Protein AF-A0A3A5S4M9-F1 (afdb_monomer_lite)

Foldseek 3Di:
DDPQPDFDFDFDDPDWDFDDDDPDPDDGDTDPPDRDRDGDPVPLDDDDQLVVLCVNVVHNPSVVSVVVVCVVPVPPDPDPPPPPPPPPDDQQWAPKDWAQDDDPQQLVQCVVLVFDSVLLRVQWTKIWTDGPNDIDIFIWGAAPPRKTFTDHPVDTDIGDDQAKHKAAAPDDGAQEEEEAQAVSVVRVLLSCLCVVCVPCSPPRNYIYIHQNHPVHVVVVVVVCVSHNYYHD

Structure (mmCIF, N/CA/C/O backbone):
data_AF-A0A3A5S4M9-F1
#
_entry.id   AF-A0A3A5S4M9-F1
#
loop_
_atom_site.group_PDB
_atom_site.id
_atom_site.type_symbol
_atom_site.label_atom_id
_atom_site.label_alt_id
_atom_site.label_comp_id
_atom_site.label_asym_id
_atom_site.label_entity_id
_atom_site.label_seq_id
_atom_site.pdbx_PDB_ins_code
_atom_site.Cartn_x
_atom_site.Cartn_y
_atom_site.Cartn_z
_atom_site.occupancy
_atom_site.B_iso_or_equiv
_atom_site.auth_seq_id
_atom_site.auth_comp_id
_atom_site.auth_asym_id
_atom_site.auth_atom_id
_atom_site.pdbx_PDB_model_num
ATOM 1 N N . MET A 1 1 ? -40.576 -29.567 -2.430 1.00 31.03 1 MET A N 1
ATOM 2 C CA . MET A 1 1 ? -39.238 -30.180 -2.577 1.00 31.03 1 MET A CA 1
ATOM 3 C C . MET A 1 1 ? -38.214 -29.057 -2.505 1.00 31.03 1 MET A C 1
ATOM 5 O O . MET A 1 1 ? -38.185 -28.228 -3.402 1.00 31.03 1 MET A O 1
ATOM 9 N N . LEU A 1 2 ? -37.481 -28.935 -1.395 1.00 34.09 2 LEU A N 1
ATOM 10 C CA . LEU A 1 2 ? -36.458 -27.897 -1.227 1.00 34.09 2 LEU A CA 1
ATOM 11 C C . LEU A 1 2 ? -35.188 -28.336 -1.965 1.00 34.09 2 LEU A C 1
ATOM 13 O O . LEU A 1 2 ? -34.555 -29.312 -1.564 1.00 34.09 2 LEU A O 1
ATOM 17 N N . ASN A 1 3 ? -34.830 -27.624 -3.036 1.00 33.81 3 ASN A N 1
ATOM 18 C CA . ASN A 1 3 ? -33.529 -27.759 -3.688 1.00 33.81 3 ASN A CA 1
ATOM 19 C C . ASN A 1 3 ? -32.443 -27.379 -2.676 1.00 33.81 3 ASN A C 1
ATOM 21 O O . ASN A 1 3 ? -32.209 -26.204 -2.399 1.00 33.81 3 ASN A O 1
ATOM 25 N N . LYS A 1 4 ? -31.806 -28.386 -2.079 1.00 37.00 4 LYS A N 1
ATOM 26 C CA . LYS A 1 4 ? -30.700 -28.207 -1.142 1.00 37.00 4 LYS A CA 1
ATOM 27 C C . LYS A 1 4 ? -29.492 -27.728 -1.949 1.00 37.00 4 LYS A C 1
ATOM 29 O O . LYS A 1 4 ? -28.831 -28.528 -2.604 1.00 37.00 4 LYS A O 1
ATOM 34 N N . VAL A 1 5 ? -29.241 -26.418 -1.951 1.00 45.88 5 VAL A N 1
ATOM 35 C CA . VAL A 1 5 ? -28.056 -25.830 -2.591 1.00 45.88 5 VAL A CA 1
ATOM 36 C C . VAL A 1 5 ? -26.821 -26.423 -1.915 1.00 45.88 5 VAL A C 1
ATOM 38 O O . VAL A 1 5 ? -26.575 -26.205 -0.728 1.00 45.88 5 VAL A O 1
ATOM 41 N N . MET A 1 6 ? -26.075 -27.239 -2.657 1.00 37.81 6 MET A N 1
ATOM 42 C CA . MET A 1 6 ? -24.888 -27.916 -2.152 1.00 37.81 6 MET A CA 1
ATOM 43 C C . MET A 1 6 ? -23.734 -26.908 -2.117 1.00 37.81 6 MET A C 1
ATOM 45 O O . MET A 1 6 ? -23.171 -26.549 -3.149 1.00 37.81 6 MET A O 1
ATOM 49 N N . LEU A 1 7 ? -23.423 -26.394 -0.926 1.00 40.03 7 LEU A N 1
ATOM 50 C CA . LEU A 1 7 ? -22.348 -25.422 -0.740 1.00 40.03 7 LEU A CA 1
ATOM 51 C C . LEU A 1 7 ? -20.987 -26.116 -0.824 1.00 40.03 7 LEU A C 1
ATOM 53 O O . LEU A 1 7 ? -20.715 -27.056 -0.079 1.00 40.03 7 LEU A O 1
ATOM 57 N N . SER A 1 8 ? -20.112 -25.614 -1.696 1.00 37.47 8 SER A N 1
ATOM 58 C CA . SER A 1 8 ? -18.699 -25.986 -1.688 1.00 37.47 8 SER A CA 1
ATOM 59 C C . SER A 1 8 ? -18.037 -25.372 -0.459 1.00 37.47 8 SER A C 1
ATOM 61 O O . SER A 1 8 ? -18.170 -24.179 -0.186 1.00 37.47 8 SER A O 1
ATOM 63 N N . THR A 1 9 ? -17.286 -26.175 0.280 1.00 35.78 9 THR A N 1
ATOM 64 C CA . THR A 1 9 ? -16.511 -25.718 1.431 1.00 35.78 9 THR A CA 1
ATOM 65 C C . THR A 1 9 ? -15.105 -25.338 0.986 1.00 35.78 9 THR A C 1
ATOM 67 O O . THR A 1 9 ? -14.416 -26.132 0.353 1.00 35.78 9 THR A O 1
ATOM 70 N N . GLU A 1 10 ? -14.657 -24.130 1.323 1.00 36.19 10 GLU A N 1
ATOM 71 C CA . GLU A 1 10 ? -13.280 -23.696 1.072 1.00 36.19 10 GLU A CA 1
ATOM 72 C C . GLU A 1 10 ? -12.522 -23.565 2.394 1.00 36.19 10 GLU A C 1
ATOM 74 O O . GLU A 1 10 ? -13.013 -23.013 3.387 1.00 36.19 10 GLU A O 1
ATOM 79 N N . SER A 1 11 ? -11.300 -24.094 2.426 1.00 31.64 11 SER A N 1
ATOM 80 C CA . SER A 1 11 ? -10.402 -23.963 3.569 1.00 31.64 11 SER A CA 1
ATOM 81 C C . SER A 1 11 ? -9.711 -22.604 3.525 1.00 31.64 11 SER A C 1
ATOM 83 O O . SER A 1 11 ? -8.771 -22.406 2.758 1.00 31.64 11 SER A O 1
ATOM 85 N N . ARG A 1 12 ? -10.145 -21.665 4.368 1.00 39.06 12 ARG A N 1
ATOM 86 C CA . ARG A 1 12 ? -9.429 -20.400 4.573 1.00 39.06 12 ARG A CA 1
ATOM 87 C C . ARG A 1 12 ? -8.485 -20.533 5.764 1.00 39.06 12 ARG A C 1
ATOM 89 O O . ARG A 1 12 ? -8.930 -20.743 6.891 1.00 39.06 12 ARG A O 1
ATOM 96 N N . MET A 1 13 ? -7.184 -20.389 5.522 1.00 29.95 13 MET A N 1
ATOM 97 C CA . MET A 1 13 ? -6.194 -20.187 6.581 1.00 29.95 13 MET A CA 1
ATOM 98 C C . MET A 1 13 ? -6.397 -18.777 7.149 1.00 29.95 13 MET A C 1
ATOM 100 O O . MET A 1 13 ? -5.944 -17.796 6.568 1.00 29.95 13 MET A O 1
ATOM 104 N N . ARG A 1 14 ? -7.106 -18.649 8.275 1.00 43.03 14 ARG A N 1
ATOM 105 C CA . ARG A 1 14 ? -6.916 -17.484 9.147 1.00 43.03 14 ARG A CA 1
ATOM 106 C C . ARG A 1 14 ? -5.781 -17.853 10.088 1.00 43.03 14 ARG A C 1
ATOM 108 O O . ARG A 1 14 ? -5.932 -18.790 10.865 1.00 43.03 14 ARG A O 1
ATOM 115 N N . GLY A 1 15 ? -4.647 -17.168 9.941 1.00 38.12 15 GLY A N 1
ATOM 116 C CA . GLY A 1 15 ? -3.502 -17.321 10.836 1.00 38.12 15 GLY A CA 1
ATOM 117 C C . GLY A 1 15 ? -3.905 -17.156 12.302 1.00 38.12 15 GLY A C 1
ATOM 118 O O . GLY A 1 15 ? -4.965 -16.601 12.603 1.00 38.12 15 GLY A O 1
ATOM 119 N N . ASP A 1 16 ? -3.065 -17.672 13.195 1.00 36.47 16 ASP A N 1
ATOM 120 C CA . ASP A 1 16 ? -3.319 -17.718 14.633 1.00 36.47 16 ASP A CA 1
ATOM 121 C C . ASP A 1 16 ? -3.839 -16.377 15.169 1.00 36.47 16 ASP A C 1
ATOM 123 O O . ASP A 1 16 ? -3.183 -15.336 15.084 1.00 36.47 16 ASP A O 1
ATOM 127 N N . MET A 1 17 ? -5.051 -16.400 15.725 1.00 35.94 17 MET A N 1
ATOM 128 C CA . MET A 1 17 ? -5.670 -15.224 16.324 1.00 35.94 17 MET A CA 1
ATOM 129 C C . MET A 1 17 ? -5.113 -15.048 17.737 1.00 35.94 17 MET A C 1
ATOM 131 O O . MET A 1 17 ? -5.588 -15.669 18.686 1.00 35.94 17 MET A O 1
ATOM 135 N N . GLN A 1 18 ? -4.092 -14.205 17.882 1.00 42.97 18 GLN A N 1
ATOM 136 C CA . GLN A 1 18 ? -3.594 -13.792 19.193 1.00 42.97 18 GLN A CA 1
ATOM 137 C C . GLN A 1 18 ? -4.488 -12.677 19.743 1.00 42.97 18 GLN A C 1
ATOM 139 O O . GLN A 1 18 ? -4.441 -11.540 19.278 1.00 42.97 18 GLN A O 1
ATOM 144 N N . VAL A 1 19 ? -5.306 -12.990 20.748 1.00 40.81 19 VAL A N 1
ATOM 145 C CA . VAL A 1 19 ? -6.093 -11.983 21.473 1.00 40.81 19 VAL A CA 1
ATOM 146 C C . VAL A 1 19 ? -5.306 -11.562 22.713 1.00 40.81 19 VAL A C 1
ATOM 148 O O . VAL A 1 19 ? -5.074 -12.372 23.611 1.00 40.81 19 VAL A O 1
ATOM 151 N N . ARG A 1 20 ? -4.867 -10.298 22.764 1.00 37.84 20 ARG A N 1
ATOM 152 C CA . ARG A 1 20 ? -4.212 -9.703 23.940 1.00 37.84 20 ARG A CA 1
ATOM 153 C C . ARG A 1 20 ? -5.245 -8.965 24.788 1.00 37.84 20 ARG A C 1
ATOM 155 O O . ARG A 1 20 ? -5.760 -7.935 24.367 1.00 37.84 20 ARG A O 1
ATOM 162 N N . PHE A 1 21 ? -5.489 -9.444 26.005 1.00 35.31 21 PHE A N 1
ATOM 163 C CA . PHE A 1 21 ? -6.189 -8.673 27.031 1.00 35.31 21 PHE A CA 1
ATOM 164 C C . PHE A 1 21 ? -5.157 -7.951 27.912 1.00 35.31 21 PHE A C 1
ATOM 166 O O . PHE A 1 21 ? -4.344 -8.587 28.575 1.00 35.31 21 PHE A O 1
ATOM 173 N N . GLY A 1 22 ? -5.178 -6.616 27.923 1.00 44.72 22 GLY A N 1
ATOM 174 C CA . GLY A 1 22 ? -4.672 -5.837 29.062 1.00 44.72 22 GLY A CA 1
ATOM 175 C C . GLY A 1 22 ? -3.155 -5.740 29.289 1.00 44.72 22 GLY A C 1
ATOM 176 O O . GLY A 1 22 ? -2.740 -5.649 30.439 1.00 44.72 22 GLY A O 1
ATOM 177 N N . GLY A 1 23 ? -2.320 -5.707 28.245 1.00 42.31 23 GLY A N 1
ATOM 178 C CA . GLY A 1 23 ? -0.987 -5.073 28.318 1.00 42.31 23 GLY A CA 1
ATOM 179 C C . GLY A 1 23 ? 0.044 -5.628 29.320 1.00 42.31 23 GLY A C 1
ATOM 180 O O . GLY A 1 23 ? 1.038 -4.954 29.569 1.00 42.31 23 GLY A O 1
ATOM 181 N N . ARG A 1 24 ? -0.130 -6.834 29.880 1.00 36.44 24 ARG A N 1
ATOM 182 C CA . ARG A 1 24 ? 0.904 -7.516 30.687 1.00 36.44 24 ARG A CA 1
ATOM 183 C C . ARG A 1 24 ? 1.446 -8.735 29.944 1.00 36.44 24 ARG A C 1
ATOM 185 O O . ARG A 1 24 ? 0.680 -9.555 29.447 1.00 36.44 24 ARG A O 1
ATOM 192 N N . TYR A 1 25 ? 2.771 -8.864 29.911 1.00 40.84 25 TYR A N 1
ATOM 193 C CA . TYR A 1 25 ? 3.558 -9.800 29.089 1.00 40.84 25 TYR A CA 1
ATOM 194 C C . TYR A 1 25 ? 3.374 -11.311 29.380 1.00 40.84 25 TYR A C 1
ATOM 196 O O . TYR A 1 25 ? 4.115 -12.126 28.845 1.00 40.84 25 TYR A O 1
ATOM 204 N N . GLY A 1 26 ? 2.410 -11.717 30.214 1.00 39.34 26 GLY A N 1
ATOM 205 C CA . GLY A 1 26 ? 2.408 -13.056 30.816 1.00 39.34 26 GLY A CA 1
ATOM 206 C C . GLY A 1 26 ? 1.453 -14.107 30.244 1.00 39.34 26 GLY A C 1
ATOM 207 O O . GLY A 1 26 ? 1.625 -15.276 30.574 1.00 39.34 26 GLY A O 1
ATOM 208 N N . LYS A 1 27 ? 0.424 -13.764 29.451 1.00 35.53 27 LYS A N 1
ATOM 209 C CA . LYS A 1 27 ? -0.577 -14.760 29.001 1.00 35.53 27 LYS A CA 1
ATOM 210 C C . LYS A 1 27 ? -1.111 -14.468 27.596 1.00 35.53 27 LYS A C 1
ATOM 212 O O . LYS A 1 27 ? -2.140 -13.820 27.433 1.00 35.53 27 LYS A O 1
ATOM 217 N N . THR A 1 28 ? -0.426 -14.977 26.574 1.00 38.09 28 THR A N 1
ATOM 218 C CA . THR A 1 28 ? -0.980 -15.058 25.213 1.00 38.09 28 THR A CA 1
ATOM 219 C C . THR A 1 28 ? -1.818 -16.328 25.128 1.00 38.09 28 THR A C 1
ATOM 221 O O . THR A 1 28 ? -1.280 -17.431 25.194 1.00 38.09 28 THR A O 1
ATOM 224 N N . TYR A 1 29 ? -3.141 -16.198 25.023 1.00 36.06 29 TYR A N 1
ATOM 225 C CA . TYR A 1 29 ? -4.007 -17.351 24.791 1.00 36.06 29 TYR A CA 1
ATOM 226 C C . TYR A 1 29 ? -3.896 -17.757 23.317 1.00 36.06 29 TYR A C 1
ATOM 228 O O . TYR A 1 29 ? -4.392 -17.060 22.433 1.00 36.06 29 TYR A O 1
ATOM 236 N N . CYS A 1 30 ? -3.204 -18.865 23.050 1.00 38.88 30 CYS A N 1
ATOM 237 C CA . CYS A 1 30 ? -3.092 -19.439 21.715 1.00 38.88 30 CYS A CA 1
ATOM 238 C C . CYS A 1 30 ? -4.230 -20.450 21.512 1.00 38.88 30 CYS A C 1
ATOM 240 O O . CYS A 1 30 ? -4.167 -21.585 21.986 1.00 38.88 30 CYS A O 1
ATOM 242 N N . ARG A 1 31 ? -5.304 -20.045 20.826 1.00 37.56 31 ARG A N 1
ATOM 243 C CA . ARG A 1 31 ? -6.247 -21.005 20.236 1.00 37.56 31 ARG A CA 1
ATOM 244 C C . ARG A 1 31 ? -5.692 -21.399 18.878 1.00 37.56 31 ARG A C 1
ATOM 246 O O . ARG A 1 31 ? -5.670 -20.561 17.983 1.00 37.56 31 ARG A O 1
ATOM 253 N N . LYS A 1 32 ? -5.335 -22.677 18.699 1.00 34.78 32 LYS A N 1
ATOM 254 C CA . LYS A 1 32 ? -5.236 -23.266 17.356 1.00 34.78 32 LYS A CA 1
ATOM 255 C C . LYS A 1 32 ? -6.565 -22.993 16.655 1.00 34.78 32 LYS A C 1
ATOM 257 O O . LYS A 1 32 ? -7.597 -23.540 17.055 1.00 34.78 32 LYS A O 1
ATOM 262 N N . ALA A 1 33 ? -6.558 -22.117 15.655 1.00 40.59 33 ALA A N 1
ATOM 263 C CA . ALA A 1 33 ? -7.700 -21.950 14.779 1.00 40.59 33 ALA A CA 1
ATOM 264 C C . ALA A 1 33 ? -7.838 -23.259 13.997 1.00 40.59 33 ALA A C 1
ATOM 266 O O . ALA A 1 33 ? -7.121 -23.511 13.032 1.00 40.59 33 ALA A O 1
ATOM 267 N N . VAL A 1 34 ? -8.710 -24.150 14.473 1.00 37.78 34 VAL A N 1
ATOM 268 C CA . VAL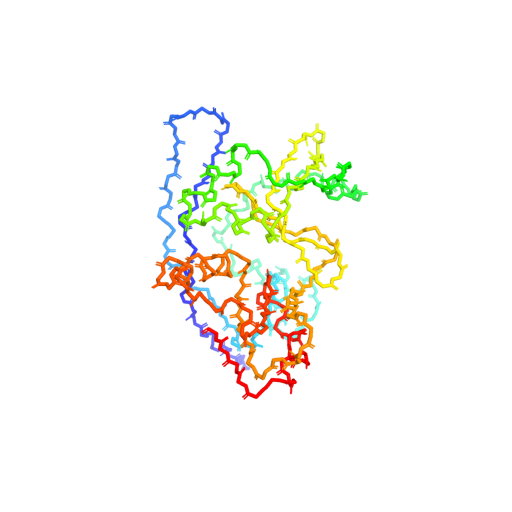 A 1 34 ? -9.093 -25.349 13.724 1.00 37.78 34 VAL A CA 1
ATOM 269 C C . VAL A 1 34 ? -9.543 -24.874 12.347 1.00 37.78 34 VAL A C 1
ATOM 271 O O . VAL A 1 34 ? -10.351 -23.945 12.275 1.00 37.78 34 VAL A O 1
ATOM 274 N N . ARG A 1 35 ? -9.008 -25.480 11.275 1.00 37.44 35 ARG A N 1
ATOM 275 C CA . ARG A 1 35 ? -9.436 -25.230 9.892 1.00 37.44 35 ARG A CA 1
ATOM 276 C C . ARG A 1 35 ? -10.956 -25.373 9.827 1.00 37.44 35 ARG A C 1
ATOM 278 O O . ARG A 1 35 ? -11.474 -26.479 9.723 1.00 37.44 35 ARG A O 1
ATOM 285 N N . ARG A 1 36 ? -11.679 -24.258 9.921 1.00 38.56 36 ARG A N 1
ATOM 286 C CA . ARG A 1 36 ? -13.116 -24.229 9.678 1.00 38.56 36 ARG A CA 1
ATOM 287 C C . ARG A 1 36 ? -13.281 -23.977 8.197 1.00 38.56 36 ARG A C 1
ATOM 289 O O . ARG A 1 36 ? -13.015 -22.884 7.706 1.00 38.56 36 ARG A O 1
ATOM 296 N N . SER A 1 37 ? -13.659 -25.030 7.494 1.00 36.47 37 SER A N 1
ATOM 297 C CA . SER A 1 37 ? -14.155 -24.942 6.136 1.00 36.47 37 SER A CA 1
ATOM 298 C C . SER A 1 37 ? -15.389 -24.039 6.153 1.00 36.47 37 SER A C 1
ATOM 300 O O . SER A 1 37 ? -16.387 -24.372 6.796 1.00 36.47 37 SER A O 1
ATOM 302 N N . VAL A 1 38 ? -15.297 -22.869 5.525 1.00 46.38 38 VAL A N 1
ATOM 303 C CA . VAL A 1 38 ? -16.417 -21.924 5.474 1.00 46.38 38 VAL A CA 1
ATOM 304 C C . VAL A 1 38 ? -17.164 -22.192 4.168 1.00 46.38 38 VAL A C 1
ATOM 306 O O . VAL A 1 38 ? -16.509 -22.285 3.126 1.00 46.38 38 VAL A O 1
ATOM 309 N N . PRO A 1 39 ? -18.496 -22.353 4.192 1.00 44.84 39 PRO A N 1
ATOM 310 C CA . PRO A 1 39 ? -19.275 -22.476 2.968 1.00 44.84 39 PRO A CA 1
ATOM 311 C C . PRO A 1 39 ? -19.063 -21.232 2.098 1.00 44.84 39 PRO A C 1
ATOM 313 O O . PRO A 1 39 ? -19.226 -20.110 2.585 1.00 44.84 39 PRO A O 1
ATOM 316 N N . SER A 1 40 ? -18.676 -21.412 0.835 1.00 50.62 40 SER A N 1
ATOM 317 C CA . SER A 1 40 ? -18.590 -20.322 -0.135 1.00 50.62 40 SER A CA 1
ATOM 318 C C . SER A 1 40 ? -19.520 -20.604 -1.309 1.00 50.62 40 SER A C 1
ATOM 320 O O . SER A 1 40 ? -19.630 -21.723 -1.808 1.00 50.62 40 SER A O 1
ATOM 322 N N . LEU A 1 41 ? -20.224 -19.565 -1.754 1.00 56.78 41 LEU A N 1
ATOM 323 C CA . LEU A 1 41 ? -21.142 -19.654 -2.888 1.00 56.78 41 LEU A CA 1
ATOM 324 C C . LEU A 1 41 ? -20.407 -19.684 -4.243 1.00 56.78 41 LEU A C 1
ATOM 326 O O . LEU A 1 41 ? -21.062 -19.704 -5.276 1.00 56.78 41 LEU A O 1
ATOM 330 N N . ARG A 1 42 ? -19.061 -19.629 -4.265 1.00 53.12 42 ARG A N 1
ATOM 331 C CA . ARG A 1 42 ? -18.190 -19.476 -5.459 1.00 53.12 42 ARG A CA 1
ATOM 332 C C . ARG A 1 42 ? -18.549 -18.331 -6.428 1.00 53.12 42 ARG A C 1
ATOM 334 O O . ARG A 1 42 ? -17.866 -18.136 -7.421 1.00 53.12 42 ARG A O 1
ATOM 341 N N . LEU A 1 43 ? -19.548 -17.512 -6.103 1.00 60.19 43 LEU A N 1
ATOM 342 C CA . LEU A 1 43 ? -20.048 -16.387 -6.900 1.00 60.19 43 LEU A CA 1
ATOM 343 C C . LEU A 1 43 ? -19.130 -15.151 -6.903 1.00 60.19 43 LEU A C 1
ATOM 345 O O . LEU A 1 43 ? -19.492 -14.131 -7.479 1.00 60.19 43 LEU A O 1
ATOM 349 N N . GLY A 1 44 ? -17.990 -15.186 -6.204 1.00 54.66 44 GLY A N 1
ATOM 350 C CA . GLY A 1 44 ? -17.087 -14.032 -6.076 1.00 54.66 44 GLY A CA 1
ATOM 351 C C . GLY A 1 44 ? -17.673 -12.835 -5.311 1.00 54.66 44 GLY A C 1
ATOM 352 O O . GLY A 1 44 ? -17.007 -11.813 -5.169 1.00 54.66 44 GLY A O 1
ATOM 353 N N . LYS A 1 45 ? -18.900 -12.948 -4.785 1.00 57.66 45 LYS A N 1
ATOM 354 C CA . LYS A 1 45 ? -19.559 -11.907 -3.990 1.00 57.66 45 LYS A CA 1
ATOM 355 C C . LYS A 1 45 ? -19.072 -11.959 -2.540 1.00 57.66 45 LYS A C 1
ATOM 357 O O . LYS A 1 45 ? -19.171 -12.992 -1.877 1.00 57.66 45 LY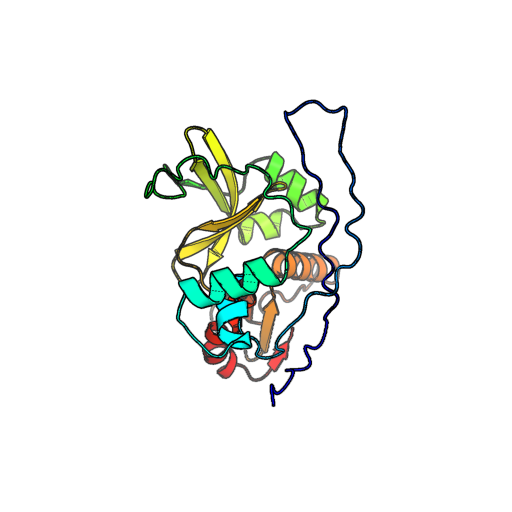S A O 1
ATOM 362 N N . GLY A 1 46 ? -18.509 -10.849 -2.067 1.00 56.47 46 GLY A N 1
ATOM 363 C CA . GLY A 1 46 ? -18.199 -10.633 -0.653 1.00 56.47 46 GLY A CA 1
ATOM 364 C C . GLY A 1 46 ? -19.429 -10.149 0.111 1.00 56.47 46 GLY A C 1
ATOM 365 O O . GLY A 1 46 ? -20.360 -9.634 -0.499 1.00 56.47 46 GLY A O 1
ATOM 366 N N . GLY A 1 47 ? -19.427 -10.317 1.433 1.00 67.06 47 GLY A N 1
ATOM 367 C CA . GLY A 1 47 ? -20.510 -9.821 2.271 1.00 67.06 47 GLY A CA 1
ATOM 368 C C . GLY A 1 47 ? -20.494 -10.338 3.708 1.00 67.06 47 GLY A C 1
ATOM 369 O O . GLY A 1 47 ? -19.696 -11.212 4.063 1.00 67.06 47 GLY A O 1
ATOM 370 N N . GLY A 1 48 ? -21.360 -9.770 4.543 1.00 76.31 48 GLY A N 1
ATOM 371 C CA . GLY A 1 48 ? -21.617 -10.218 5.912 1.00 76.31 48 GLY A CA 1
ATOM 372 C C . GLY A 1 48 ? -22.496 -11.474 5.979 1.00 76.31 48 GLY A C 1
ATOM 373 O O . GLY A 1 48 ? -22.943 -12.012 4.969 1.00 76.31 48 GLY A O 1
ATOM 374 N N . ILE A 1 49 ? -22.783 -11.946 7.197 1.00 81.19 49 ILE A N 1
ATOM 375 C CA . ILE A 1 49 ? -23.626 -13.139 7.411 1.00 81.19 49 ILE A CA 1
ATOM 376 C C . ILE A 1 49 ? -25.058 -12.959 6.880 1.00 81.19 49 ILE A C 1
ATOM 378 O O . ILE A 1 49 ? -25.651 -13.916 6.390 1.00 81.19 49 ILE A O 1
ATOM 382 N N . ILE A 1 50 ? -25.587 -11.730 6.924 1.00 86.38 50 ILE A N 1
ATOM 383 C CA . ILE A 1 50 ? -26.924 -11.405 6.407 1.00 86.38 50 ILE A CA 1
ATOM 384 C C . ILE A 1 50 ? -26.945 -11.517 4.883 1.00 86.38 50 ILE A C 1
ATOM 386 O O . ILE A 1 50 ? -27.834 -12.157 4.339 1.00 86.38 50 ILE A O 1
ATOM 390 N N . GLU A 1 51 ? -25.943 -10.968 4.192 1.00 82.06 51 GLU A N 1
ATOM 391 C CA . GLU A 1 51 ? -25.842 -11.084 2.732 1.00 82.06 51 GLU A CA 1
ATOM 392 C C . GLU A 1 51 ? -25.664 -12.542 2.304 1.00 82.06 51 GLU A C 1
ATOM 394 O O . GLU A 1 51 ? -26.280 -12.969 1.331 1.00 82.06 51 GLU A O 1
ATOM 399 N N . LEU A 1 52 ? -24.888 -13.340 3.046 1.00 83.81 52 LEU A N 1
ATOM 400 C CA . LEU A 1 52 ? -24.800 -14.780 2.795 1.00 83.81 52 LEU A CA 1
ATOM 401 C C . LEU A 1 52 ? -26.173 -15.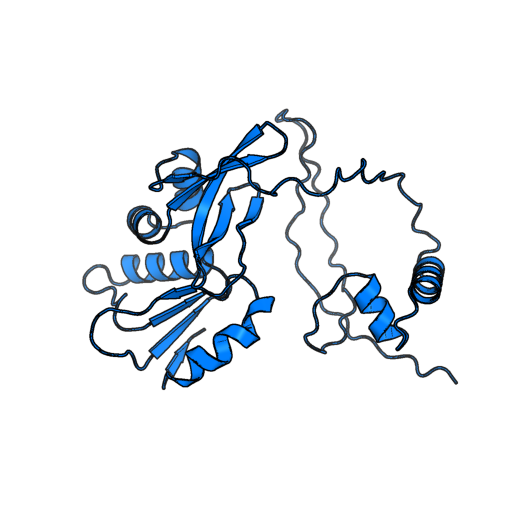458 2.925 1.00 83.81 52 LEU A C 1
ATOM 403 O O . LEU A 1 52 ? -26.556 -16.221 2.040 1.00 83.81 52 LEU A O 1
ATOM 407 N N . ALA A 1 53 ? -26.917 -15.172 3.997 1.00 87.31 53 ALA A N 1
ATOM 408 C CA . ALA A 1 53 ? -28.258 -15.716 4.193 1.00 87.31 53 ALA A CA 1
ATOM 409 C C . ALA A 1 53 ? -29.214 -15.272 3.077 1.00 87.31 53 ALA A C 1
ATOM 411 O O . ALA A 1 53 ? -29.935 -16.106 2.538 1.00 87.31 53 ALA A O 1
ATOM 412 N N . ALA A 1 54 ? -29.165 -14.003 2.671 1.00 88.31 54 ALA A N 1
ATOM 413 C CA . ALA A 1 54 ? -29.989 -13.475 1.588 1.00 88.31 54 ALA A CA 1
ATOM 414 C C . ALA A 1 54 ? -29.789 -14.256 0.283 1.00 88.31 54 ALA A C 1
ATOM 416 O O . ALA A 1 54 ? -30.753 -14.649 -0.370 1.00 88.31 54 ALA A O 1
ATOM 417 N N . HIS A 1 55 ? -28.535 -14.578 -0.054 1.00 85.94 55 HIS A N 1
ATOM 418 C CA . HIS A 1 55 ? -28.223 -15.387 -1.233 1.00 85.94 55 HIS A CA 1
ATOM 419 C C . HIS A 1 55 ? -28.658 -16.851 -1.086 1.00 85.94 55 HIS A C 1
ATOM 421 O O . HIS A 1 55 ? -29.116 -17.446 -2.057 1.00 85.94 55 HIS A O 1
ATOM 427 N N . LEU A 1 56 ? -28.515 -17.444 0.103 1.00 86.25 56 LEU A N 1
ATOM 428 C CA . LEU A 1 56 ? -28.906 -18.837 0.350 1.00 86.25 56 LEU A CA 1
ATOM 429 C C . LEU A 1 56 ? -30.419 -19.043 0.308 1.00 86.25 56 LEU A C 1
ATOM 431 O O . LEU A 1 56 ? -30.885 -20.070 -0.181 1.00 86.25 56 LEU A O 1
ATOM 435 N N . TYR A 1 57 ? -31.169 -18.073 0.823 1.00 88.94 57 TYR A N 1
ATOM 436 C CA . TYR A 1 57 ? -32.624 -18.126 0.905 1.00 88.94 57 TYR A CA 1
ATOM 437 C C . TYR A 1 57 ? -33.325 -17.373 -0.230 1.00 88.94 57 TYR A C 1
ATOM 439 O O . TYR A 1 57 ? -34.553 -17.343 -0.248 1.00 88.94 57 TYR A O 1
ATOM 447 N N . ALA A 1 58 ? -32.561 -16.795 -1.165 1.00 90.06 58 ALA A N 1
ATOM 448 C CA . ALA A 1 58 ? -33.051 -16.017 -2.303 1.00 90.06 58 ALA A CA 1
ATOM 449 C C . ALA A 1 58 ? -34.099 -14.961 -1.896 1.00 90.06 58 ALA A C 1
ATOM 451 O O . ALA A 1 58 ? -35.172 -14.864 -2.490 1.00 90.06 58 ALA A O 1
ATOM 452 N N . THR A 1 59 ? -33.809 -14.207 -0.834 1.00 90.12 59 THR A N 1
ATOM 453 C CA . THR A 1 59 ? -34.715 -13.190 -0.289 1.00 90.12 59 THR A CA 1
ATOM 454 C C . THR A 1 59 ? -33.956 -12.105 0.459 1.00 90.12 59 THR A C 1
ATOM 456 O O . THR A 1 59 ? -32.938 -12.370 1.093 1.00 90.12 59 THR A O 1
ATOM 459 N N . ASP A 1 60 ? -34.512 -10.900 0.444 1.00 90.69 60 ASP A N 1
ATOM 460 C CA . ASP A 1 60 ? -33.930 -9.712 1.070 1.00 90.69 60 ASP A CA 1
ATOM 461 C C . ASP A 1 60 ? -34.632 -9.394 2.406 1.00 90.69 60 ASP A C 1
ATOM 463 O O . ASP A 1 60 ? -34.310 -8.421 3.090 1.00 90.69 60 ASP A O 1
ATOM 467 N N . HIS A 1 61 ? -35.626 -10.207 2.790 1.00 93.69 61 HIS A N 1
ATOM 468 C CA . HIS A 1 61 ? -36.465 -9.979 3.960 1.00 93.69 61 HIS A CA 1
ATOM 469 C C . HIS A 1 61 ? -35.708 -10.294 5.259 1.00 93.69 61 HIS A C 1
ATOM 471 O O . HIS A 1 61 ? -35.721 -11.419 5.764 1.00 93.69 61 HIS A O 1
ATOM 477 N N . VAL A 1 62 ? -35.055 -9.275 5.820 1.00 90.50 62 VAL A N 1
ATOM 478 C CA . VAL A 1 62 ? -34.154 -9.389 6.981 1.00 90.50 62 VAL A CA 1
ATOM 479 C C . VAL A 1 62 ? -34.743 -10.177 8.161 1.00 90.50 62 VAL A C 1
ATOM 481 O O . VAL A 1 62 ? -34.042 -11.065 8.644 1.00 90.50 62 VAL A O 1
ATOM 484 N N . PRO A 1 63 ? -35.994 -9.957 8.622 1.00 92.69 63 PRO A N 1
ATOM 485 C CA . PRO A 1 63 ? -36.540 -10.730 9.743 1.00 92.69 63 PRO A CA 1
ATOM 486 C C . PRO A 1 63 ? -36.558 -12.241 9.484 1.00 92.69 63 PRO A C 1
ATOM 488 O O . PRO A 1 63 ? -36.170 -13.024 10.346 1.00 92.69 63 PRO A O 1
ATOM 491 N N . TYR A 1 64 ? -36.922 -12.640 8.263 1.00 89.81 64 TYR A N 1
ATOM 492 C CA . TYR A 1 64 ? -36.943 -14.045 7.856 1.00 89.81 64 TYR A CA 1
ATOM 493 C C . TYR A 1 64 ? -35.526 -14.629 7.795 1.00 89.81 64 TYR A C 1
ATOM 495 O O . TYR A 1 64 ? -35.279 -15.744 8.247 1.00 89.81 64 TYR A O 1
ATOM 503 N N . LEU A 1 65 ? -34.560 -13.860 7.286 1.00 91.19 65 LEU A N 1
ATOM 504 C CA . LEU A 1 65 ? -33.158 -14.279 7.261 1.00 91.19 65 LEU A CA 1
ATOM 505 C C . LEU A 1 65 ? -32.590 -14.480 8.670 1.00 91.19 65 LEU A C 1
ATOM 507 O O . LEU A 1 65 ? -31.860 -15.442 8.899 1.00 91.19 65 LEU A O 1
ATOM 511 N N . LEU A 1 66 ? -32.923 -13.596 9.612 1.00 88.44 66 LEU A N 1
ATOM 512 C CA . LEU A 1 66 ? -32.481 -13.702 11.004 1.00 88.44 66 LEU A CA 1
ATOM 513 C C . LEU A 1 66 ? -33.060 -14.941 11.693 1.00 88.44 66 LEU A C 1
ATOM 515 O O . LEU A 1 66 ? -32.321 -15.640 12.384 1.00 88.44 66 LEU A O 1
ATOM 519 N N . GLU A 1 67 ? -34.336 -15.247 11.458 1.00 88.25 67 GLU A N 1
ATOM 520 C CA . GLU A 1 67 ? -34.982 -16.466 11.954 1.00 88.25 67 GLU A CA 1
ATOM 521 C C . GLU A 1 67 ? -34.271 -17.717 11.427 1.00 88.25 67 GLU A C 1
ATOM 523 O O . GLU A 1 67 ? -33.844 -18.577 12.199 1.00 88.25 67 GLU A O 1
ATOM 528 N N . ARG A 1 68 ? -34.012 -17.764 10.118 1.00 87.69 68 ARG A N 1
ATOM 529 C CA . ARG A 1 68 ? -33.274 -18.862 9.488 1.00 87.69 68 ARG A CA 1
ATOM 530 C C . ARG A 1 68 ? -31.844 -19.018 9.998 1.00 87.69 68 ARG A C 1
ATOM 532 O O . ARG A 1 68 ? -31.348 -20.139 10.088 1.00 87.69 68 ARG A O 1
ATOM 539 N N . ILE A 1 69 ? -31.155 -17.923 10.316 1.00 85.44 69 ILE A N 1
ATOM 540 C CA . ILE A 1 69 ? -29.823 -17.978 10.936 1.00 85.44 69 ILE A CA 1
ATOM 541 C C . ILE A 1 69 ? -29.932 -18.558 12.352 1.00 85.44 69 ILE A C 1
ATOM 543 O O . ILE A 1 69 ? -29.149 -19.441 12.706 1.00 85.44 69 ILE A O 1
ATOM 547 N N . ALA A 1 70 ? -30.908 -18.102 13.142 1.00 84.00 70 ALA A N 1
ATOM 548 C CA . ALA A 1 70 ? -31.128 -18.571 14.506 1.00 84.00 70 ALA A CA 1
ATOM 549 C C . ALA A 1 70 ? -31.411 -20.084 14.549 1.00 84.00 70 ALA A C 1
ATOM 551 O O . ALA A 1 70 ? -30.742 -20.803 15.295 1.00 84.00 70 ALA A O 1
ATOM 552 N N . GLU A 1 71 ? -32.294 -20.587 13.679 1.00 84.62 71 GLU A N 1
ATOM 553 C CA . GLU A 1 71 ? -32.618 -22.019 13.540 1.00 84.62 71 GLU A CA 1
ATOM 554 C C . GLU A 1 71 ? -31.381 -22.900 13.294 1.00 84.62 71 GLU A C 1
ATOM 556 O O . GLU A 1 71 ? -31.304 -24.024 13.787 1.00 84.62 71 GLU A O 1
ATOM 561 N N . GLN A 1 72 ? -30.395 -22.399 12.545 1.00 79.12 72 GLN A N 1
ATOM 562 C CA . GLN A 1 72 ? -29.168 -23.131 12.204 1.00 79.12 72 GLN A CA 1
ATOM 563 C C . GLN A 1 72 ? -28.051 -22.968 13.252 1.00 79.12 72 GLN A C 1
ATOM 565 O O . GLN A 1 72 ? -26.944 -23.478 13.067 1.00 79.12 72 GLN A O 1
ATOM 570 N N . THR A 1 73 ? -28.318 -22.279 14.368 1.00 73.31 73 THR A N 1
ATOM 571 C CA . THR A 1 73 ? -27.349 -22.030 15.450 1.00 73.31 73 THR A CA 1
ATOM 572 C C . THR A 1 73 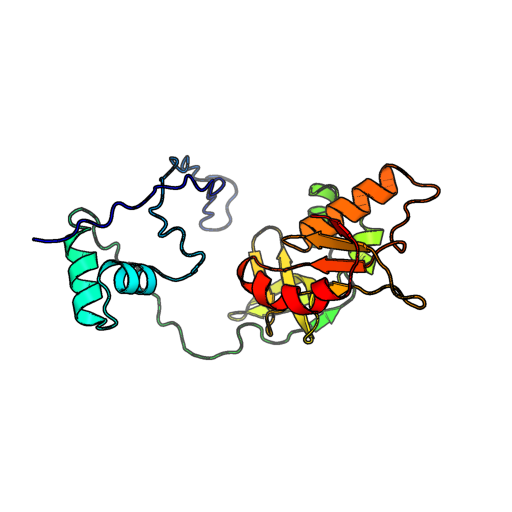? -27.818 -22.485 16.847 1.00 73.31 73 THR A C 1
ATOM 574 O O . THR A 1 73 ? -27.534 -21.806 17.833 1.00 73.31 73 THR A O 1
ATOM 577 N N . PRO A 1 74 ? -28.447 -23.670 17.005 1.00 64.94 74 PRO A N 1
ATOM 578 C CA . PRO A 1 74 ? -29.101 -24.075 18.258 1.00 64.94 74 PRO A CA 1
ATOM 579 C C . PRO A 1 74 ? -28.148 -24.255 19.456 1.00 64.94 74 PRO A C 1
ATOM 581 O O . PRO A 1 74 ? -28.586 -24.247 20.602 1.00 64.94 74 PRO A O 1
ATOM 584 N N . HIS A 1 75 ? -26.842 -24.406 19.214 1.00 65.50 75 HIS A N 1
ATOM 585 C CA . HIS A 1 75 ? -25.812 -24.549 20.257 1.00 65.50 75 HIS A CA 1
ATOM 586 C C . HIS A 1 75 ? -24.893 -23.327 20.378 1.00 65.50 75 HIS A C 1
ATOM 588 O O . HIS A 1 75 ? -23.892 -23.360 21.098 1.00 65.50 75 HIS A O 1
ATOM 594 N N . VAL A 1 76 ? -25.192 -22.246 19.655 1.00 62.16 76 VAL A N 1
ATOM 595 C CA . VAL A 1 76 ? -24.489 -20.978 19.828 1.00 62.16 76 VAL A CA 1
ATOM 596 C C . VAL A 1 76 ? -25.176 -20.258 20.974 1.00 62.16 76 VAL A C 1
ATOM 598 O O . VAL A 1 76 ? -26.175 -19.573 20.787 1.00 62.16 76 VAL A O 1
ATOM 601 N N . HIS A 1 77 ? -24.650 -20.428 22.186 1.00 56.81 77 HIS A N 1
ATOM 602 C CA . HIS A 1 77 ? -25.075 -19.581 23.291 1.00 56.81 77 HIS A CA 1
ATOM 603 C C . HIS A 1 77 ? -24.805 -18.123 22.906 1.00 56.81 77 HIS A C 1
ATOM 605 O O . HIS A 1 77 ? -23.664 -17.818 22.530 1.00 56.81 77 HIS A O 1
ATOM 611 N N . PRO A 1 78 ? -25.807 -17.226 22.976 1.00 53.75 78 PRO A N 1
ATOM 612 C CA . PRO A 1 78 ? -25.557 -15.808 22.828 1.00 53.75 78 PRO A CA 1
ATOM 613 C C . PRO A 1 78 ? -24.591 -15.426 23.943 1.00 53.75 78 PRO A C 1
ATOM 615 O O . PRO A 1 78 ? -24.941 -15.354 25.118 1.00 53.75 78 PRO A O 1
ATOM 618 N N . VAL A 1 79 ? -23.326 -15.237 23.583 1.00 48.16 79 VAL A N 1
ATOM 619 C CA . VAL A 1 79 ? -22.416 -14.508 24.450 1.00 48.16 79 VAL A CA 1
ATOM 620 C C . VAL A 1 79 ? -23.054 -13.130 24.551 1.00 48.16 79 VAL A C 1
ATOM 622 O O . VAL A 1 79 ? -23.349 -12.552 23.503 1.00 48.16 79 VAL A O 1
ATOM 625 N N . SER A 1 80 ? -23.314 -12.625 25.762 1.00 45.44 80 SER A N 1
ATOM 626 C CA . SER A 1 80 ? -23.674 -11.217 25.970 1.00 45.44 80 SER A CA 1
ATOM 627 C C . SER A 1 80 ? -22.507 -10.358 25.501 1.00 45.44 80 SER A C 1
ATOM 629 O O . SER A 1 80 ? -21.667 -9.904 26.272 1.00 45.44 80 SER A O 1
ATOM 631 N N . PHE A 1 81 ? -22.411 -10.208 24.191 1.00 46.62 81 PHE A N 1
ATOM 632 C CA . PHE A 1 81 ? -21.548 -9.287 23.513 1.00 46.62 81 PHE A CA 1
ATOM 633 C C . PHE A 1 81 ? -22.434 -8.092 23.237 1.00 46.62 81 PHE A C 1
ATOM 635 O O . PHE A 1 81 ? -23.066 -7.971 22.189 1.00 46.62 81 PHE A O 1
ATOM 642 N N . SER A 1 82 ? -22.535 -7.225 24.236 1.00 41.22 82 SER A N 1
ATOM 643 C CA . SER A 1 82 ? -22.999 -5.879 23.979 1.00 41.22 82 SER A CA 1
ATOM 644 C C . SER A 1 82 ? -22.004 -5.289 22.990 1.00 41.22 82 SER A C 1
ATOM 646 O O . SER A 1 82 ? -20.840 -5.067 23.333 1.00 41.22 82 SER A O 1
ATOM 648 N N . PHE A 1 83 ? -22.444 -5.017 21.763 1.00 44.28 83 PHE A N 1
ATOM 649 C CA . PHE A 1 83 ? -21.869 -3.889 21.053 1.00 44.28 83 PHE A CA 1
ATOM 650 C C . PHE A 1 83 ? -22.146 -2.711 21.981 1.00 44.28 83 PHE A C 1
ATOM 652 O O . PHE A 1 83 ? -23.281 -2.243 22.063 1.00 44.28 83 PHE A O 1
ATOM 659 N N . GLY A 1 84 ? -21.155 -2.321 22.796 1.00 44.56 84 GLY A N 1
ATOM 660 C CA . GLY A 1 84 ? -21.229 -1.049 23.502 1.00 44.56 84 GLY A CA 1
ATOM 661 C C . GLY A 1 84 ? -21.676 -0.041 22.460 1.00 44.56 84 GLY A C 1
ATOM 662 O O . GLY A 1 84 ? -21.129 -0.107 21.355 1.00 44.56 84 GLY A O 1
ATOM 663 N N . LYS A 1 85 ? -22.738 0.729 22.765 1.00 41.34 85 LYS A N 1
ATOM 664 C CA . LYS A 1 85 ? -23.350 1.710 21.856 1.00 41.34 85 LYS A CA 1
ATOM 665 C C . LYS A 1 85 ? -22.261 2.208 20.920 1.00 41.34 85 LYS A C 1
ATOM 667 O O . LYS A 1 85 ? -21.312 2.840 21.382 1.00 41.34 85 LYS A O 1
ATOM 672 N N . GLN A 1 86 ? -22.321 1.813 19.648 1.00 50.62 86 GLN A N 1
ATOM 673 C CA . GLN A 1 86 ? -21.479 2.471 18.670 1.00 50.62 86 GLN A CA 1
ATOM 674 C C . GLN A 1 86 ? -22.057 3.870 18.609 1.00 50.62 86 GLN A C 1
ATOM 676 O O . GLN A 1 86 ? -23.070 4.081 17.947 1.00 50.62 86 GLN A O 1
ATOM 681 N N . ASP A 1 87 ? -21.484 4.776 19.403 1.00 44.19 87 ASP A N 1
ATOM 682 C CA . ASP A 1 87 ? -21.748 6.194 19.280 1.00 44.19 87 ASP A CA 1
ATOM 683 C C . ASP A 1 87 ? -21.475 6.520 17.822 1.00 44.19 87 ASP A C 1
ATOM 685 O O . ASP A 1 87 ? -20.364 6.399 17.296 1.00 44.19 87 ASP A O 1
ATOM 689 N N . SER A 1 88 ? -22.564 6.751 17.119 1.00 46.94 88 SER A N 1
ATOM 690 C CA . SER A 1 88 ? -22.559 6.848 15.687 1.00 46.94 88 SER A CA 1
ATOM 691 C C . SER A 1 88 ? -21.923 8.182 15.282 1.00 46.94 88 SER A C 1
ATOM 693 O O . SER A 1 88 ? -22.289 9.226 15.817 1.00 46.94 88 SER A O 1
ATOM 695 N N . PHE A 1 89 ? -21.025 8.116 14.292 1.00 43.97 89 PHE A N 1
ATOM 696 C CA . PHE A 1 89 ? -20.592 9.204 13.398 1.00 43.97 89 PHE A CA 1
ATOM 697 C C . PHE A 1 89 ? -19.618 10.278 13.920 1.00 43.97 89 PHE A C 1
ATOM 699 O O . PHE A 1 89 ? -19.734 11.450 13.572 1.00 43.97 89 PHE A O 1
ATOM 706 N N . GLY A 1 90 ? -18.563 9.883 14.634 1.00 46.28 90 GLY A N 1
ATOM 707 C CA . GLY A 1 90 ? -17.295 10.625 14.550 1.00 46.28 90 GLY A CA 1
ATOM 708 C C . GLY A 1 90 ? -16.495 10.186 13.311 1.00 46.28 90 GLY A C 1
ATOM 709 O O . GLY A 1 90 ? -16.578 9.008 12.949 1.00 46.28 90 GLY A O 1
ATOM 710 N N . PRO A 1 91 ? -15.704 11.055 12.647 1.00 54.09 91 PRO A N 1
ATOM 711 C CA . PRO A 1 91 ? -14.754 10.584 11.642 1.00 54.09 91 PRO A CA 1
ATOM 712 C C . PRO A 1 91 ? -13.851 9.520 12.280 1.00 54.09 91 PRO A C 1
ATOM 714 O O . PRO A 1 91 ? -13.320 9.723 13.373 1.00 54.09 91 PRO A O 1
ATOM 717 N N . SER A 1 92 ? -13.704 8.369 11.614 1.00 63.94 92 SER A N 1
ATOM 718 C CA . SER A 1 92 ? -12.939 7.221 12.129 1.00 63.94 92 SER A CA 1
ATOM 719 C C . SER A 1 92 ? -11.485 7.580 12.449 1.00 63.94 92 SER A C 1
ATOM 721 O O . SER A 1 92 ? -10.872 6.957 13.315 1.00 63.94 92 SER A O 1
ATOM 723 N N . PHE A 1 93 ? -10.972 8.624 11.800 1.00 72.00 93 PHE A N 1
ATOM 724 C CA . PHE A 1 93 ? -9.673 9.230 12.030 1.00 72.00 93 PHE A CA 1
ATOM 725 C C . PHE A 1 93 ? -9.867 10.730 12.296 1.00 72.00 93 PHE A C 1
ATOM 727 O O . PHE A 1 93 ? -10.290 11.471 11.413 1.00 72.00 93 PHE A O 1
ATOM 734 N N . GLN A 1 94 ? -9.570 11.185 13.512 1.00 77.94 94 GLN A N 1
ATOM 735 C CA . GLN A 1 94 ? -9.527 12.606 13.873 1.00 77.94 94 GLN A CA 1
ATOM 736 C C . GLN A 1 94 ? -8.083 13.105 13.809 1.00 77.94 94 GLN A C 1
ATOM 738 O O . GLN A 1 94 ? -7.168 12.331 14.074 1.00 77.94 94 GLN A O 1
ATOM 743 N N . GLN A 1 95 ? -7.866 14.390 13.507 1.00 83.31 95 GLN A N 1
ATOM 744 C CA . GLN A 1 95 ? -6.521 14.997 13.485 1.00 83.31 95 GLN A CA 1
ATOM 745 C C . GLN A 1 95 ? -5.517 14.184 12.646 1.00 83.31 95 GLN A C 1
ATOM 747 O O . GLN A 1 95 ? -4.423 13.866 13.112 1.00 83.31 95 GLN A O 1
ATOM 752 N N . LEU A 1 96 ? -5.929 13.783 11.439 1.00 91.50 96 LEU A N 1
ATOM 753 C CA . LEU A 1 96 ? -5.067 13.041 10.530 1.00 91.50 96 LEU A CA 1
ATOM 754 C C . LEU A 1 96 ? -3.949 13.951 10.011 1.00 91.50 96 LEU A C 1
ATOM 756 O O . LEU A 1 96 ? -4.213 14.978 9.393 1.00 91.50 96 LEU A O 1
ATOM 760 N N . GLU A 1 97 ? -2.713 13.525 10.219 1.00 95.25 97 GLU A N 1
ATOM 761 C CA . GLU A 1 97 ? -1.506 14.153 9.701 1.00 95.25 97 GLU A CA 1
ATOM 762 C C . GLU A 1 97 ? -0.721 13.103 8.910 1.00 95.25 97 GLU A C 1
ATOM 764 O O . GLU A 1 97 ? -0.463 12.006 9.413 1.00 95.25 97 GLU A O 1
ATOM 769 N N . ILE A 1 98 ? -0.358 13.427 7.669 1.00 97.06 98 ILE A N 1
ATOM 770 C CA . ILE A 1 98 ? 0.513 12.591 6.841 1.00 97.06 98 ILE A CA 1
ATOM 771 C C . ILE A 1 98 ? 1.901 13.219 6.858 1.00 97.06 98 ILE A C 1
ATOM 773 O O . ILE A 1 98 ? 2.082 14.344 6.396 1.00 97.06 98 ILE A O 1
ATOM 777 N N . VAL A 1 99 ? 2.872 12.495 7.403 1.00 97.75 99 VAL A N 1
ATOM 778 C CA . VAL A 1 99 ? 4.258 12.954 7.549 1.00 97.75 99 VAL A CA 1
ATOM 779 C C . VAL A 1 99 ? 5.228 11.953 6.923 1.00 97.75 99 VAL A C 1
ATOM 781 O O . VAL A 1 99 ? 4.863 10.792 6.721 1.00 97.75 99 VAL A O 1
ATOM 784 N N . PRO A 1 100 ? 6.482 12.345 6.641 1.00 98.31 100 PRO A N 1
ATOM 785 C CA . PRO A 1 100 ? 7.495 11.402 6.189 1.00 98.31 100 PRO A CA 1
ATOM 786 C C . PRO A 1 100 ? 7.672 10.233 7.165 1.00 98.31 100 PRO A C 1
ATOM 788 O O . PRO A 1 100 ? 7.711 10.418 8.389 1.00 98.31 100 PRO A O 1
ATOM 791 N N . LEU A 1 101 ? 7.813 9.025 6.614 1.00 98.19 101 LEU A N 1
ATOM 792 C CA . LEU A 1 101 ? 7.980 7.802 7.392 1.00 98.19 101 LEU A CA 1
ATOM 793 C C . LEU A 1 101 ? 9.269 7.861 8.227 1.00 98.19 101 LEU A C 1
ATOM 795 O O . LEU A 1 101 ? 10.382 7.750 7.706 1.00 98.19 101 LEU A O 1
ATOM 799 N N . SER A 1 102 ? 9.112 8.036 9.540 1.00 96.56 102 SER A N 1
ATOM 800 C CA . SER A 1 102 ? 10.231 8.316 10.449 1.00 96.56 102 SER A CA 1
ATOM 801 C C . SER A 1 102 ? 10.137 7.603 11.797 1.00 96.56 102 SER A C 1
ATOM 803 O O . SER A 1 102 ? 11.163 7.437 12.456 1.00 96.56 102 SER A O 1
ATOM 805 N N . SER A 1 103 ? 8.955 7.127 12.205 1.00 96.75 103 SER A N 1
ATOM 806 C CA . SER A 1 103 ? 8.769 6.423 13.474 1.00 96.75 103 SER A CA 1
ATOM 807 C C . SER A 1 103 ? 9.662 5.178 13.580 1.00 96.75 103 SER A C 1
ATOM 809 O O . SER A 1 103 ? 9.502 4.239 12.788 1.00 96.75 103 SER A O 1
ATOM 811 N N . PRO A 1 104 ? 10.541 5.090 14.601 1.00 97.25 104 PRO A N 1
ATOM 812 C CA . PRO A 1 104 ? 11.407 3.929 14.806 1.00 97.25 104 PRO A CA 1
ATOM 813 C C . PRO A 1 104 ? 10.634 2.613 14.935 1.00 97.25 104 PRO A C 1
ATOM 815 O O . PRO A 1 104 ? 11.096 1.573 14.475 1.00 97.25 104 PRO A O 1
ATOM 818 N N . ALA A 1 105 ? 9.427 2.651 15.510 1.00 96.12 105 ALA A N 1
ATOM 819 C CA . ALA A 1 105 ? 8.586 1.467 15.659 1.00 96.12 105 ALA A CA 1
ATOM 820 C C . ALA A 1 105 ? 8.041 0.959 14.312 1.00 96.12 105 ALA A C 1
ATOM 822 O O . ALA A 1 105 ? 7.964 -0.252 14.102 1.00 96.12 105 ALA A O 1
ATOM 823 N N . LEU A 1 106 ? 7.687 1.860 13.386 1.00 97.69 106 LEU A N 1
ATOM 824 C CA . LEU A 1 106 ? 7.249 1.474 12.040 1.00 97.69 106 LEU A CA 1
ATOM 825 C C . LEU A 1 106 ? 8.423 0.991 11.185 1.00 97.69 106 LEU A C 1
ATOM 827 O O . LEU A 1 106 ? 8.285 0.002 10.468 1.00 97.69 106 LEU A O 1
ATOM 831 N N . LEU A 1 107 ? 9.580 1.646 11.299 1.00 98.12 107 LEU A N 1
ATOM 832 C CA . LEU A 1 107 ? 10.799 1.236 10.602 1.00 98.12 107 LEU A CA 1
ATOM 833 C C . LEU A 1 107 ? 11.273 -0.142 11.080 1.00 98.12 107 LEU A C 1
ATOM 835 O O . LEU A 1 107 ? 11.524 -1.016 10.258 1.00 98.12 107 LEU A O 1
ATOM 839 N N . SER A 1 108 ? 11.298 -0.381 12.393 1.00 97.88 108 S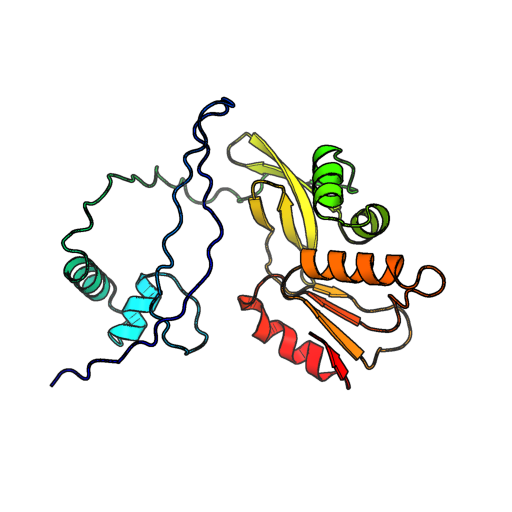ER A N 1
ATOM 840 C CA . SER A 1 108 ? 11.620 -1.697 12.959 1.00 97.88 108 SER A CA 1
ATOM 841 C C . SER A 1 108 ? 10.620 -2.768 12.515 1.00 97.88 108 SER A C 1
ATOM 843 O O . SER A 1 108 ? 11.015 -3.885 12.182 1.00 97.88 108 SER A O 1
ATOM 845 N N . TYR A 1 109 ? 9.331 -2.425 12.433 1.00 97.81 109 TYR A N 1
ATOM 846 C CA . TYR A 1 109 ? 8.318 -3.330 11.899 1.00 97.81 109 TYR A CA 1
ATOM 847 C C . TYR A 1 109 ? 8.582 -3.709 10.435 1.00 97.81 109 TYR A C 1
ATOM 849 O O . TYR A 1 109 ? 8.537 -4.890 10.102 1.00 97.81 109 TYR A O 1
ATOM 857 N N . LEU A 1 110 ? 8.875 -2.735 9.569 1.00 98.06 110 LEU A N 1
ATOM 858 C CA . LEU A 1 110 ? 9.193 -2.970 8.156 1.00 98.06 110 LEU A CA 1
ATOM 859 C C . LEU A 1 110 ? 10.470 -3.794 7.988 1.00 98.06 110 LEU A C 1
ATOM 861 O O . LEU A 1 110 ? 10.477 -4.763 7.231 1.00 98.06 110 LEU A O 1
ATOM 865 N N . GLN A 1 111 ? 11.510 -3.476 8.757 1.00 97.56 111 GLN A N 1
ATOM 866 C CA . GLN A 1 111 ? 12.758 -4.233 8.763 1.00 97.56 111 GLN A CA 1
ATOM 867 C C . GLN A 1 111 ? 12.534 -5.685 9.203 1.00 97.56 111 GLN A C 1
ATOM 869 O O . GLN A 1 111 ? 13.006 -6.610 8.550 1.00 97.56 111 GLN A O 1
ATOM 874 N N . GLY A 1 112 ? 11.732 -5.912 10.249 1.00 97.56 112 GLY A N 1
ATOM 875 C CA . GLY A 1 112 ? 11.334 -7.255 10.682 1.00 97.56 112 GLY A CA 1
ATOM 876 C C . GLY A 1 112 ? 10.479 -8.016 9.660 1.00 97.56 112 GLY A C 1
ATOM 877 O O . GLY A 1 112 ? 10.315 -9.229 9.772 1.00 97.56 112 GLY A O 1
ATOM 878 N N . ARG A 1 113 ? 9.933 -7.322 8.653 1.00 96.94 113 ARG A N 1
ATOM 879 C CA . ARG A 1 113 ? 9.235 -7.906 7.498 1.00 96.94 113 ARG A CA 1
ATOM 880 C C . ARG A 1 113 ? 10.144 -8.073 6.276 1.00 96.94 113 ARG A C 1
ATOM 882 O O . ARG A 1 113 ? 9.632 -8.456 5.230 1.00 96.94 113 ARG A O 1
ATOM 889 N N . GLY A 1 114 ? 11.446 -7.811 6.410 1.00 97.19 114 GLY A N 1
ATOM 890 C CA . GLY A 1 114 ? 12.415 -7.905 5.320 1.00 97.19 114 GLY A CA 1
ATOM 891 C C . GLY A 1 114 ? 12.198 -6.851 4.237 1.00 97.19 114 GLY A C 1
ATOM 892 O O . GLY A 1 114 ? 12.443 -7.131 3.074 1.00 97.19 114 GLY A O 1
ATOM 893 N N . ILE A 1 115 ? 11.666 -5.677 4.592 1.00 98.19 115 ILE A N 1
ATOM 894 C CA . ILE A 1 115 ? 11.456 -4.577 3.646 1.00 98.19 115 ILE A CA 1
ATOM 895 C C . ILE A 1 115 ? 12.633 -3.608 3.720 1.00 98.19 115 ILE A C 1
ATOM 897 O O . ILE A 1 115 ? 12.995 -3.147 4.807 1.00 98.19 115 ILE A O 1
ATOM 901 N N . ASN A 1 116 ? 13.184 -3.244 2.562 1.00 97.25 116 ASN A N 1
ATOM 902 C CA . ASN A 1 116 ? 14.204 -2.208 2.464 1.00 97.25 116 ASN A CA 1
ATOM 903 C C . ASN A 1 116 ? 13.634 -0.852 2.924 1.00 97.25 116 ASN A C 1
ATOM 905 O O . ASN A 1 116 ? 12.604 -0.383 2.433 1.00 97.25 116 ASN A O 1
ATOM 909 N N . LEU A 1 117 ? 14.310 -0.211 3.881 1.00 97.69 117 LEU A N 1
ATOM 910 C CA . LEU A 1 117 ? 13.808 1.009 4.517 1.00 97.69 117 LEU A CA 1
ATOM 911 C C . LEU A 1 117 ? 13.854 2.239 3.603 1.00 97.69 117 LEU A C 1
ATOM 913 O O . LEU A 1 117 ? 13.035 3.138 3.778 1.00 97.69 117 LEU A O 1
ATOM 917 N N . GLU A 1 118 ? 14.782 2.297 2.651 1.00 96.44 118 GLU A N 1
ATOM 918 C CA . GLU A 1 118 ? 14.863 3.394 1.681 1.00 96.44 118 GLU A CA 1
ATOM 919 C C . GLU A 1 118 ? 13.694 3.319 0.702 1.00 96.44 118 GLU A C 1
ATOM 921 O O . GLU A 1 118 ? 12.989 4.310 0.508 1.00 96.44 118 GLU A O 1
ATOM 926 N N . LEU A 1 119 ? 13.413 2.118 0.183 1.00 96.50 119 LEU A N 1
ATOM 927 C CA . LEU A 1 119 ? 12.225 1.847 -0.624 1.00 96.50 119 LEU A CA 1
ATOM 928 C C . LEU A 1 119 ? 10.949 2.181 0.152 1.00 96.50 119 LEU A C 1
ATOM 930 O O . LEU A 1 119 ? 10.109 2.929 -0.335 1.00 96.50 119 LEU A O 1
ATOM 934 N N . ALA A 1 120 ? 10.818 1.714 1.394 1.00 97.75 120 ALA A N 1
ATOM 935 C CA . ALA A 1 120 ? 9.633 2.012 2.191 1.00 97.75 120 ALA A CA 1
ATOM 936 C C . ALA A 1 120 ? 9.434 3.517 2.433 1.00 97.75 120 ALA A C 1
ATOM 938 O O . ALA A 1 120 ? 8.305 3.991 2.366 1.00 97.75 120 ALA A O 1
ATOM 939 N N . LYS A 1 121 ? 10.504 4.281 2.690 1.00 98.25 121 LYS A N 1
ATOM 940 C CA . LYS A 1 121 ? 10.428 5.743 2.865 1.00 98.25 121 LYS A CA 1
ATOM 941 C C . LYS A 1 121 ? 10.083 6.487 1.576 1.00 98.25 121 LYS A C 1
ATOM 943 O O . LYS A 1 121 ? 9.499 7.562 1.653 1.00 98.25 121 LYS A O 1
ATOM 948 N N . ARG A 1 122 ? 10.456 5.938 0.418 1.00 96.38 122 ARG A N 1
ATOM 949 C CA . ARG A 1 122 ? 10.104 6.491 -0.894 1.00 96.38 122 ARG A CA 1
ATOM 950 C C . ARG A 1 122 ? 8.635 6.246 -1.234 1.00 96.38 122 ARG A C 1
ATOM 952 O O . ARG A 1 122 ? 7.967 7.144 -1.728 1.00 96.38 122 ARG A O 1
ATOM 959 N N . GLU A 1 123 ? 8.146 5.038 -0.971 1.00 97.31 123 GLU A N 1
ATOM 960 C CA . GLU A 1 123 ? 6.808 4.599 -1.388 1.00 97.31 123 GLU A CA 1
ATOM 961 C C . GLU A 1 123 ? 5.711 4.914 -0.356 1.00 97.31 123 GLU A C 1
ATOM 963 O O . GLU A 1 123 ? 4.531 4.975 -0.700 1.00 97.31 123 GLU A O 1
ATOM 968 N N . CYS A 1 124 ? 6.064 5.061 0.925 1.00 98.25 124 CYS A N 1
ATOM 969 C CA . CYS A 1 124 ? 5.109 5.214 2.022 1.00 98.25 124 CYS A CA 1
ATOM 970 C C . CYS A 1 124 ? 5.370 6.463 2.865 1.00 98.25 124 CYS A C 1
ATOM 972 O O . CYS A 1 124 ? 6.485 6.959 3.001 1.00 98.25 124 CYS A O 1
ATOM 974 N N . SER A 1 125 ? 4.309 6.914 3.524 1.00 98.31 125 SER A N 1
ATOM 975 C CA . SER A 1 125 ? 4.331 7.941 4.563 1.00 98.31 125 SER A CA 1
ATOM 976 C C . SER A 1 125 ? 3.943 7.343 5.918 1.00 98.31 125 SER A C 1
ATOM 978 O O . SER A 1 125 ? 3.649 6.153 6.046 1.00 98.31 125 SER A O 1
ATOM 980 N N . GLU A 1 126 ? 3.935 8.166 6.954 1.00 98.06 126 GLU A N 1
ATOM 981 C CA . GLU A 1 126 ? 3.385 7.849 8.265 1.00 98.06 126 GLU A CA 1
ATOM 982 C C . GLU A 1 126 ? 2.101 8.653 8.471 1.00 98.06 126 GLU A C 1
ATOM 984 O O . GLU A 1 126 ? 2.114 9.881 8.446 1.00 98.06 126 GLU A O 1
ATOM 989 N N . ALA A 1 127 ? 0.986 7.958 8.683 1.00 96.19 127 ALA A N 1
ATOM 990 C CA . ALA A 1 127 ? -0.253 8.577 9.130 1.00 96.19 127 ALA A CA 1
ATOM 991 C C . ALA A 1 127 ? -0.257 8.635 10.654 1.00 96.19 127 ALA A C 1
ATOM 993 O O . ALA A 1 127 ? -0.155 7.596 11.308 1.00 96.19 127 ALA A O 1
ATOM 994 N N . ARG A 1 128 ? -0.436 9.828 11.215 1.00 94.94 128 ARG A N 1
ATOM 995 C CA . ARG A 1 128 ? -0.690 10.068 12.639 1.00 94.94 128 ARG A CA 1
ATOM 996 C C . ARG A 1 128 ? -2.133 10.505 12.800 1.00 94.94 128 ARG A C 1
ATOM 998 O O . ARG A 1 128 ? -2.591 11.373 12.070 1.00 94.94 128 ARG A O 1
ATOM 1005 N N . TYR A 1 129 ? -2.860 9.894 13.722 1.00 89.88 129 TYR A N 1
ATOM 1006 C CA . TYR A 1 129 ? -4.284 10.167 13.891 1.00 89.88 129 TYR A CA 1
ATOM 1007 C C . TYR A 1 129 ? -4.742 9.913 15.320 1.00 89.88 129 TYR A C 1
ATOM 1009 O O . TYR A 1 129 ? -4.127 9.157 16.069 1.00 89.88 129 TYR A O 1
ATOM 1017 N N . THR A 1 130 ? -5.865 10.510 15.683 1.00 85.62 130 THR A N 1
ATOM 1018 C CA . THR A 1 130 ? -6.566 10.282 16.939 1.00 85.62 130 THR A CA 1
ATOM 1019 C C . THR A 1 130 ? -7.798 9.418 16.680 1.00 85.62 130 THR A C 1
ATOM 1021 O O . THR A 1 130 ? -8.575 9.669 15.760 1.00 85.62 130 THR A O 1
ATOM 1024 N N . HIS A 1 131 ? -7.983 8.382 17.492 1.00 81.12 131 HIS A N 1
ATOM 1025 C CA . HIS A 1 131 ? -9.173 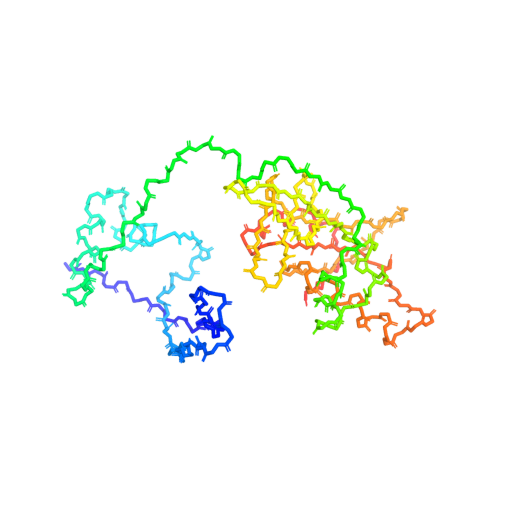7.537 17.489 1.00 81.12 131 HIS A CA 1
ATOM 1026 C C . HIS A 1 131 ? -9.591 7.276 18.939 1.00 81.12 131 HIS A C 1
ATOM 1028 O O . HIS A 1 131 ? -8.763 6.892 19.763 1.00 81.12 131 HIS A O 1
ATOM 1034 N N . ASN A 1 132 ? -10.856 7.522 19.285 1.00 82.94 132 ASN A N 1
ATOM 1035 C CA . ASN A 1 132 ? -11.374 7.391 20.657 1.00 82.94 132 ASN A CA 1
ATOM 1036 C C . ASN A 1 132 ? -10.489 8.089 21.715 1.00 82.94 132 ASN A C 1
ATOM 1038 O O . ASN A 1 132 ? -10.143 7.502 22.742 1.00 82.94 132 ASN A O 1
ATOM 1042 N N . GLY A 1 133 ? -10.050 9.320 21.423 1.00 81.56 133 GLY A N 1
ATOM 1043 C CA . GLY A 1 133 ? -9.207 10.126 22.317 1.00 81.56 133 GLY A CA 1
ATOM 1044 C C . GLY A 1 133 ? -7.756 9.651 22.468 1.00 81.56 133 GLY A C 1
ATOM 1045 O O . GLY A 1 133 ? -6.999 10.240 23.235 1.00 81.56 133 GLY A O 1
ATOM 1046 N N . LYS A 1 134 ? -7.334 8.603 21.749 1.00 84.75 134 LYS A N 1
ATOM 1047 C CA . LYS A 1 134 ? -5.959 8.085 21.770 1.00 84.75 134 LYS A CA 1
ATOM 1048 C C . LYS A 1 134 ? -5.255 8.378 20.456 1.00 84.75 134 LYS A C 1
ATOM 1050 O O . LYS A 1 134 ? -5.851 8.233 19.393 1.00 84.75 134 LYS A O 1
ATOM 1055 N N . ARG A 1 135 ? -3.977 8.756 20.534 1.00 89.25 135 ARG A N 1
ATOM 1056 C CA . ARG A 1 135 ? -3.128 8.969 19.357 1.00 89.25 135 ARG A CA 1
ATOM 1057 C C . ARG A 1 135 ? -2.548 7.644 18.872 1.00 89.25 135 ARG A C 1
ATOM 1059 O O . ARG A 1 135 ? -2.075 6.832 19.666 1.00 89.25 135 ARG A O 1
ATOM 1066 N N . TYR A 1 136 ? -2.554 7.467 17.564 1.00 91.75 136 TYR A N 1
ATOM 1067 C CA . TYR A 1 136 ? -2.052 6.311 16.845 1.00 91.75 136 TYR A CA 1
ATOM 1068 C C . TYR A 1 136 ? -1.181 6.769 15.684 1.00 91.75 136 TYR A C 1
ATOM 1070 O O . TYR A 1 136 ? -1.272 7.907 15.220 1.00 91.75 136 TYR A O 1
ATOM 1078 N N . PHE A 1 137 ? -0.353 5.849 15.206 1.00 94.81 137 PHE A N 1
ATOM 1079 C CA . PHE A 1 137 ? 0.411 6.028 13.988 1.00 94.81 137 PHE A CA 1
ATOM 1080 C C . PHE A 1 137 ? 0.504 4.708 13.217 1.00 94.81 137 PHE A C 1
ATOM 1082 O O . PHE A 1 137 ? 0.457 3.612 13.795 1.00 94.81 137 PHE A O 1
ATOM 1089 N N . ALA A 1 138 ? 0.593 4.812 11.898 1.00 96.62 138 ALA A N 1
ATOM 1090 C CA . ALA A 1 138 ? 0.677 3.680 10.990 1.00 96.62 138 ALA A CA 1
ATOM 1091 C C . ALA A 1 138 ? 1.442 4.065 9.722 1.00 96.62 138 ALA A C 1
ATOM 1093 O O . ALA A 1 138 ? 1.495 5.234 9.349 1.00 96.62 138 ALA A O 1
ATOM 1094 N N . ILE A 1 139 ? 2.003 3.065 9.048 1.00 98.44 139 ILE A N 1
ATOM 1095 C CA . ILE A 1 139 ? 2.478 3.212 7.671 1.00 98.44 139 ILE A CA 1
ATOM 1096 C C . ILE A 1 139 ? 1.261 3.546 6.820 1.00 98.44 139 ILE A C 1
ATOM 1098 O O . ILE A 1 139 ? 0.233 2.890 6.979 1.00 98.44 139 ILE A O 1
ATOM 1102 N N . ALA A 1 140 ? 1.383 4.537 5.950 1.00 97.88 140 ALA A N 1
ATOM 1103 C CA . ALA A 1 140 ? 0.348 4.995 5.044 1.00 97.88 140 ALA A CA 1
ATOM 1104 C C . ALA A 1 140 ? 0.855 4.882 3.606 1.00 97.88 140 ALA A C 1
ATOM 1106 O O . ALA A 1 140 ? 1.805 5.563 3.218 1.00 97.88 140 ALA A O 1
ATOM 1107 N N . PHE A 1 141 ? 0.219 4.014 2.829 1.00 98.38 141 PHE A N 1
ATOM 1108 C CA . PHE A 1 141 ? 0.495 3.837 1.412 1.00 98.38 141 PHE A CA 1
ATOM 1109 C C . PHE A 1 141 ? -0.618 4.506 0.593 1.00 98.38 141 PHE A C 1
ATOM 1111 O O . PHE A 1 141 ? -1.787 4.151 0.781 1.00 98.38 141 PHE A O 1
ATOM 1118 N N . PRO A 1 142 ? -0.303 5.494 -0.260 1.00 97.56 142 PRO A N 1
ATOM 1119 C CA . PRO A 1 142 ? -1.311 6.279 -0.963 1.00 97.56 142 PRO A CA 1
ATOM 1120 C C . PRO A 1 142 ? -2.031 5.458 -2.038 1.00 97.56 142 PRO A C 1
ATOM 1122 O O . PRO A 1 142 ? -1.443 4.583 -2.677 1.00 97.56 142 PRO A O 1
ATOM 1125 N N . ASN A 1 143 ? -3.305 5.771 -2.271 1.00 96.25 143 ASN A N 1
ATOM 1126 C CA . ASN A 1 143 ? -4.087 5.238 -3.385 1.00 96.25 143 ASN A CA 1
ATOM 1127 C C . ASN A 1 143 ? -4.434 6.311 -4.427 1.00 96.25 143 ASN A C 1
ATOM 1129 O O . ASN A 1 143 ? -4.204 7.503 -4.224 1.00 96.25 143 ASN A O 1
ATOM 1133 N N . GLY A 1 144 ? -5.006 5.883 -5.555 1.00 94.31 144 GLY A N 1
ATOM 1134 C CA . GLY A 1 144 ? -5.306 6.748 -6.700 1.00 94.31 144 GLY A CA 1
ATOM 1135 C C . GLY A 1 144 ? -6.429 7.770 -6.484 1.00 94.31 144 GLY A C 1
ATOM 1136 O O . GLY A 1 144 ? -6.745 8.514 -7.404 1.00 94.31 144 GLY A O 1
ATOM 1137 N N . SER A 1 145 ? -7.058 7.815 -5.307 1.00 93.56 145 SER A N 1
ATOM 1138 C CA . SER A 1 145 ? -8.142 8.755 -4.978 1.00 93.56 145 SER A CA 1
ATOM 1139 C C . SER A 1 145 ? -7.856 9.594 -3.729 1.00 93.56 145 SER A C 1
ATOM 1141 O O . SER A 1 145 ? -8.779 10.134 -3.125 1.00 93.56 145 SER A O 1
ATOM 1143 N N . GLY A 1 146 ? -6.588 9.702 -3.319 1.00 92.44 146 GLY A N 1
ATOM 1144 C CA . GLY A 1 146 ? -6.184 10.508 -2.160 1.00 92.44 146 GLY A CA 1
ATOM 1145 C C . GLY A 1 146 ? -6.482 9.866 -0.800 1.00 92.44 146 GLY A C 1
ATOM 1146 O O . GLY A 1 146 ? -6.312 10.515 0.230 1.00 92.44 146 GLY A O 1
ATOM 1147 N N . GLY A 1 147 ? -6.916 8.603 -0.782 1.00 93.75 147 GLY A N 1
ATOM 1148 C CA . GLY A 1 147 ? -6.980 7.788 0.426 1.00 93.75 147 GLY A CA 1
ATOM 1149 C C . GLY A 1 147 ? -5.677 7.024 0.660 1.00 93.75 147 GLY A C 1
ATOM 1150 O O . GLY A 1 147 ? -4.730 7.103 -0.127 1.00 93.75 147 GLY A O 1
ATOM 1151 N N . PHE A 1 148 ? -5.640 6.243 1.737 1.00 95.25 148 PHE A N 1
ATOM 1152 C CA . PHE A 1 148 ? -4.453 5.478 2.117 1.00 95.25 148 PHE A CA 1
ATOM 1153 C C . PHE A 1 148 ? -4.815 4.080 2.591 1.00 95.25 148 PHE A C 1
ATOM 1155 O O . PHE A 1 148 ? -5.760 3.900 3.355 1.00 95.25 148 PHE A O 1
ATOM 1162 N N . GLU A 1 149 ? -3.999 3.095 2.244 1.00 95.75 149 GLU A N 1
ATOM 1163 C CA . GLU A 1 149 ? -3.932 1.867 3.026 1.00 95.75 149 GLU A CA 1
ATOM 1164 C C . GLU A 1 149 ? -3.029 2.094 4.228 1.00 95.75 149 GLU A C 1
ATOM 1166 O O . GLU A 1 149 ? -1.914 2.599 4.096 1.00 95.75 149 GLU A O 1
ATOM 1171 N N . VAL A 1 150 ? -3.508 1.713 5.410 1.00 93.81 150 VAL A N 1
ATOM 1172 C CA . VAL A 1 150 ? -2.780 1.907 6.661 1.00 93.81 150 VAL A CA 1
ATOM 1173 C C . VAL A 1 150 ? -2.451 0.592 7.344 1.00 93.81 150 VAL A C 1
ATOM 1175 O O . VAL A 1 150 ? -3.277 -0.323 7.443 1.00 93.81 150 VAL A O 1
ATOM 1178 N N . ARG A 1 151 ? -1.222 0.495 7.852 1.00 94.50 151 ARG A N 1
ATOM 1179 C CA . ARG A 1 151 ? -0.743 -0.701 8.545 1.00 94.50 151 ARG A CA 1
ATOM 1180 C C . ARG A 1 151 ? 0.223 -0.379 9.672 1.00 94.50 151 ARG A C 1
ATOM 1182 O O . ARG A 1 151 ? 1.152 0.406 9.523 1.00 94.50 151 ARG A O 1
ATOM 1189 N N . ASN A 1 152 ? 0.057 -1.075 10.784 1.00 90.88 152 ASN A N 1
ATOM 1190 C CA . ASN A 1 152 ? 1.073 -1.222 11.819 1.00 90.88 152 ASN A CA 1
ATOM 1191 C C . ASN A 1 152 ? 1.057 -2.688 12.320 1.00 90.88 152 ASN A C 1
ATOM 1193 O O . ASN A 1 152 ? 0.265 -3.489 11.812 1.00 90.88 152 ASN A O 1
ATOM 1197 N N . PRO A 1 153 ? 1.902 -3.089 13.288 1.00 89.75 153 PRO A N 1
ATOM 1198 C CA . PRO A 1 153 ? 1.933 -4.472 13.775 1.00 89.75 153 PRO A CA 1
ATOM 1199 C C . PRO A 1 153 ? 0.593 -5.010 14.303 1.00 89.75 153 PRO A C 1
ATOM 1201 O O . PRO A 1 153 ? 0.402 -6.221 14.366 1.00 89.75 153 PRO A O 1
ATOM 1204 N N . TYR A 1 154 ? -0.319 -4.122 14.702 1.00 88.44 154 TYR A N 1
ATOM 1205 C CA . TYR A 1 154 ? -1.554 -4.455 15.410 1.00 88.44 154 TYR A CA 1
ATOM 1206 C C . TYR A 1 154 ? -2.817 -4.203 14.582 1.00 88.44 154 TYR A C 1
ATOM 1208 O O . TYR A 1 154 ? -3.886 -4.699 14.930 1.00 88.44 154 TYR A O 1
ATOM 1216 N N . PHE A 1 155 ? -2.713 -3.426 13.505 1.00 86.00 155 PHE A N 1
ATOM 1217 C CA . PHE A 1 155 ? -3.848 -2.943 12.735 1.00 86.00 155 PHE A CA 1
ATOM 1218 C C . PHE A 1 155 ? -3.542 -2.922 11.235 1.00 86.00 155 PHE A C 1
ATOM 1220 O O . PHE A 1 155 ? -2.474 -2.486 10.806 1.00 86.00 155 PHE A O 1
ATOM 1227 N N . LYS A 1 156 ? -4.524 -3.360 10.441 1.00 87.81 156 LYS A N 1
ATOM 1228 C CA . LYS A 1 156 ? -4.610 -3.145 8.993 1.00 87.81 156 LYS A CA 1
ATOM 1229 C C . LYS A 1 156 ? -5.965 -2.503 8.714 1.00 87.81 156 LYS A C 1
ATOM 1231 O O . LYS A 1 156 ? -6.983 -3.023 9.168 1.00 87.81 156 LYS A O 1
ATOM 1236 N N . GLY A 1 157 ? -5.976 -1.432 7.938 1.00 89.06 157 GLY A N 1
ATOM 1237 C CA . GLY A 1 157 ? -7.200 -0.773 7.504 1.00 89.06 157 GLY A CA 1
ATOM 1238 C C . GLY A 1 157 ? -6.927 0.202 6.372 1.00 89.06 157 GLY A C 1
ATOM 1239 O O . GLY A 1 157 ? -5.855 0.179 5.779 1.00 89.06 157 GLY A O 1
ATOM 1240 N N . CYS A 1 158 ? -7.889 1.078 6.110 1.00 89.44 158 CYS A N 1
ATOM 1241 C CA . CYS A 1 158 ? -7.761 2.131 5.114 1.00 89.44 158 CYS A CA 1
ATOM 1242 C C . CYS A 1 158 ? -8.280 3.462 5.666 1.00 89.44 158 CYS A C 1
ATOM 1244 O O . CYS A 1 158 ? -9.244 3.496 6.435 1.00 89.44 158 CYS A O 1
ATOM 1246 N N . ILE A 1 159 ? -7.661 4.552 5.232 1.00 89.00 159 ILE A N 1
ATOM 1247 C CA . ILE A 1 159 ? -8.194 5.907 5.304 1.00 89.00 159 ILE A CA 1
ATOM 1248 C C . ILE A 1 159 ? -8.928 6.139 3.986 1.00 89.00 159 ILE A C 1
ATOM 1250 O O . ILE A 1 159 ? -8.350 5.982 2.911 1.00 89.00 159 ILE A O 1
ATOM 1254 N N . ALA A 1 160 ? -10.219 6.452 4.081 1.00 86.38 160 ALA A N 1
ATOM 1255 C CA . ALA A 1 160 ? -11.078 6.635 2.920 1.00 86.38 160 ALA A CA 1
ATOM 1256 C C . ALA A 1 160 ? -10.592 7.793 2.021 1.00 86.38 160 ALA A C 1
ATOM 1258 O O . ALA A 1 160 ? -10.008 8.746 2.537 1.00 86.38 160 ALA A O 1
ATOM 1259 N N . PRO A 1 161 ? -10.882 7.747 0.708 1.00 90.38 161 PRO A N 1
ATOM 1260 C CA . PRO A 1 161 ? -11.621 6.701 -0.013 1.00 90.38 161 PRO A CA 1
ATOM 1261 C C . PRO A 1 161 ? -10.794 5.430 -0.252 1.00 90.38 161 PRO A C 1
ATOM 1263 O O . PRO A 1 161 ? -9.572 5.477 -0.321 1.00 90.38 161 PRO A O 1
ATOM 1266 N N . LYS A 1 162 ? -11.459 4.275 -0.390 1.00 89.62 162 LYS A N 1
ATOM 1267 C CA . LYS A 1 162 ? -10.788 3.003 -0.700 1.00 89.62 162 LYS A CA 1
ATOM 1268 C C . LYS A 1 162 ? -10.648 2.829 -2.212 1.00 89.62 162 LYS A C 1
ATOM 1270 O O . LYS A 1 162 ? -11.655 2.708 -2.912 1.00 89.62 162 LYS A O 1
ATOM 1275 N N . GLU A 1 163 ? -9.415 2.749 -2.696 1.00 94.38 163 GLU A N 1
ATOM 1276 C CA . GLU A 1 163 ? -9.100 2.664 -4.125 1.00 94.38 163 GLU A CA 1
ATOM 1277 C C . GLU A 1 163 ? -7.856 1.799 -4.385 1.00 94.38 163 GLU A C 1
ATOM 1279 O O . GLU A 1 163 ? -7.098 1.502 -3.455 1.00 94.38 163 GLU A O 1
ATOM 1284 N N . ILE A 1 164 ? -7.648 1.378 -5.634 1.00 97.06 164 ILE A N 1
ATOM 1285 C CA . ILE A 1 164 ? -6.360 0.831 -6.084 1.00 97.06 164 ILE A CA 1
ATOM 1286 C C . ILE A 1 164 ? -5.276 1.917 -6.063 1.00 97.06 164 ILE A C 1
ATOM 1288 O O . ILE A 1 164 ? -5.563 3.113 -6.160 1.00 97.06 164 ILE A O 1
ATOM 1292 N N . SER A 1 165 ? -4.016 1.509 -5.993 1.00 98.00 165 SER A N 1
ATOM 1293 C CA . SER A 1 165 ? -2.879 2.388 -6.273 1.00 98.00 165 SER A CA 1
ATOM 1294 C C . SER A 1 165 ? -2.343 2.058 -7.659 1.00 98.00 165 SER A C 1
ATOM 1296 O O . SER A 1 165 ? -1.908 0.933 -7.887 1.00 98.00 165 SER A O 1
ATOM 1298 N N . HIS A 1 166 ? -2.386 3.020 -8.585 1.00 96.38 166 HIS A N 1
ATOM 1299 C CA . HIS A 1 166 ? -1.794 2.888 -9.920 1.00 96.38 166 HIS A CA 1
ATOM 1300 C C . HIS A 1 166 ? -0.513 3.719 -9.978 1.00 96.38 166 HIS A C 1
ATOM 1302 O O . HIS A 1 166 ? -0.568 4.944 -10.051 1.00 96.38 166 HIS A O 1
ATOM 1308 N N . ILE A 1 167 ? 0.635 3.050 -9.914 1.00 95.44 167 ILE A N 1
ATOM 1309 C CA . ILE A 1 167 ? 1.958 3.675 -9.931 1.00 95.44 167 ILE A CA 1
ATOM 1310 C C . ILE A 1 167 ? 2.468 3.627 -11.367 1.00 95.44 167 ILE A C 1
ATOM 1312 O O . ILE A 1 167 ? 2.805 2.556 -11.878 1.00 95.44 167 ILE A O 1
ATOM 1316 N N . ARG A 1 168 ? 2.479 4.789 -12.022 1.00 93.00 168 ARG A N 1
ATOM 1317 C CA . ARG A 1 168 ? 2.957 4.940 -13.398 1.00 93.00 168 ARG A CA 1
ATOM 1318 C C . ARG A 1 168 ? 4.330 5.576 -13.421 1.00 93.00 168 ARG A C 1
ATOM 1320 O O . ARG A 1 168 ? 4.566 6.567 -12.730 1.00 93.00 168 ARG A O 1
ATOM 1327 N N . GLN A 1 169 ? 5.194 5.036 -14.265 1.00 90.56 169 GLN A N 1
ATOM 1328 C CA . GLN A 1 169 ? 6.516 5.596 -14.492 1.00 90.56 169 GLN A CA 1
ATOM 1329 C C . GLN A 1 169 ? 6.416 6.877 -15.318 1.00 90.56 169 GLN A C 1
ATOM 1331 O O . GLN A 1 169 ? 5.569 7.007 -16.207 1.00 90.56 169 GLN A O 1
ATOM 1336 N N . SER A 1 170 ? 7.275 7.849 -15.021 1.00 85.00 170 SER A N 1
ATOM 1337 C CA . SER A 1 170 ? 7.306 9.103 -15.768 1.00 85.00 170 SER A CA 1
ATOM 1338 C C . SER A 1 170 ? 7.889 8.894 -17.172 1.00 85.00 170 SER A C 1
ATOM 1340 O O . SER A 1 170 ? 8.780 8.074 -17.405 1.00 85.00 170 SER A O 1
ATOM 1342 N N . GLY A 1 171 ? 7.369 9.647 -18.143 1.00 85.75 171 GLY A N 1
ATOM 1343 C CA . GLY A 1 171 ? 7.821 9.585 -19.532 1.00 85.75 171 GLY A CA 1
ATOM 1344 C C . GLY A 1 171 ? 7.046 8.571 -20.375 1.00 85.75 171 GLY A C 1
ATOM 1345 O O . GLY A 1 171 ? 5.852 8.742 -20.613 1.00 85.75 171 GLY A O 1
ATOM 1346 N N . LYS A 1 172 ? 7.738 7.561 -20.918 1.00 83.00 172 LYS A N 1
ATOM 1347 C CA . LYS A 1 172 ? 7.158 6.639 -21.908 1.00 83.00 172 LYS A CA 1
ATOM 1348 C C . LYS A 1 172 ? 6.208 5.640 -21.246 1.00 83.00 172 LYS A C 1
ATOM 1350 O O . LYS A 1 172 ? 6.609 4.948 -20.313 1.00 83.00 172 LYS A O 1
ATOM 1355 N N . ALA A 1 173 ? 5.015 5.489 -21.826 1.00 87.19 173 ALA A N 1
ATOM 1356 C CA . ALA A 1 173 ? 4.052 4.462 -21.437 1.00 87.19 173 ALA A CA 1
ATOM 1357 C C . ALA A 1 173 ? 4.703 3.070 -21.401 1.00 87.19 173 ALA A C 1
ATOM 1359 O O . ALA A 1 173 ? 5.421 2.675 -22.330 1.00 87.19 173 ALA A O 1
ATOM 1360 N N . ARG A 1 174 ? 4.474 2.338 -20.310 1.00 93.19 174 ARG A N 1
ATOM 1361 C CA . ARG A 1 174 ? 4.963 0.969 -20.145 1.00 93.19 174 ARG A CA 1
ATOM 1362 C C . ARG A 1 174 ? 3.982 -0.006 -20.774 1.00 93.19 174 ARG A C 1
ATOM 1364 O O . ARG A 1 174 ? 2.776 0.177 -20.681 1.00 93.19 174 ARG A O 1
ATOM 1371 N N . THR A 1 175 ? 4.509 -1.053 -21.402 1.00 94.00 175 THR A N 1
ATOM 1372 C CA . THR A 1 175 ? 3.683 -2.126 -21.978 1.00 94.00 175 THR A CA 1
ATOM 1373 C C . THR A 1 175 ? 3.429 -3.261 -20.989 1.00 94.00 175 THR A C 1
ATOM 1375 O O . THR A 1 175 ? 2.551 -4.085 -21.223 1.00 94.00 175 THR A O 1
ATOM 1378 N N . ALA A 1 176 ? 4.172 -3.299 -19.877 1.00 95.38 176 ALA A N 1
ATOM 1379 C CA . ALA A 1 176 ? 4.021 -4.287 -18.817 1.00 95.38 176 ALA A CA 1
ATOM 1380 C C . ALA A 1 176 ? 3.512 -3.647 -17.516 1.00 95.38 176 ALA A C 1
ATOM 1382 O O . ALA A 1 176 ? 3.995 -2.582 -17.120 1.00 95.38 176 ALA A O 1
ATOM 1383 N N . CYS A 1 177 ? 2.585 -4.327 -16.837 1.00 96.69 177 CYS A N 1
ATOM 1384 C CA . CYS A 1 177 ? 2.091 -3.955 -15.514 1.00 96.69 177 CYS A CA 1
ATOM 1385 C C . CYS A 1 177 ? 2.151 -5.134 -14.538 1.00 96.69 177 CYS A C 1
ATOM 1387 O O . CYS A 1 177 ? 1.811 -6.263 -14.889 1.00 96.69 177 CYS A O 1
ATOM 1389 N N . TYR A 1 178 ? 2.614 -4.870 -13.318 1.00 97.25 178 TYR A N 1
ATOM 1390 C CA . TYR A 1 178 ? 2.732 -5.859 -12.249 1.00 97.25 178 TYR A CA 1
ATOM 1391 C C . TYR A 1 178 ? 1.656 -5.579 -11.196 1.00 97.25 178 TYR A C 1
ATOM 1393 O O . TYR A 1 178 ? 1.491 -4.438 -10.759 1.00 97.25 178 TYR A O 1
ATOM 1401 N N . VAL A 1 179 ? 0.915 -6.609 -10.799 1.00 97.38 179 VAL A N 1
ATOM 1402 C CA . VAL A 1 179 ? -0.277 -6.495 -9.958 1.00 97.38 179 VAL A CA 1
ATOM 1403 C C . VAL A 1 179 ? -0.045 -7.171 -8.614 1.00 97.38 179 VAL A C 1
ATOM 1405 O O . VAL A 1 179 ? 0.358 -8.325 -8.556 1.00 97.38 179 VAL A O 1
ATOM 1408 N N . PHE A 1 180 ? -0.361 -6.470 -7.526 1.00 97.50 180 PHE A N 1
ATOM 1409 C CA . PHE A 1 180 ? -0.192 -6.965 -6.158 1.00 97.50 180 PHE A CA 1
ATOM 1410 C C . PHE A 1 180 ? -1.504 -6.909 -5.372 1.00 97.50 180 PHE A C 1
ATOM 1412 O O . PHE A 1 180 ? -2.286 -5.966 -5.522 1.00 97.50 180 PHE A O 1
ATOM 1419 N N . GLU A 1 181 ? -1.744 -7.883 -4.483 1.00 95.06 181 GLU A N 1
ATOM 1420 C CA . GLU A 1 181 ? -2.930 -7.883 -3.610 1.00 95.06 181 GLU A CA 1
ATOM 1421 C C . GLU A 1 181 ? -2.907 -6.684 -2.649 1.00 95.06 181 GLU A C 1
ATOM 1423 O O . GLU A 1 181 ? -3.906 -5.972 -2.497 1.00 95.06 181 GLU A O 1
ATOM 1428 N N . GLY A 1 182 ? -1.765 -6.441 -2.003 1.00 94.88 182 GLY A N 1
ATOM 1429 C CA . GLY A 1 182 ? -1.577 -5.319 -1.097 1.00 94.88 182 GLY A CA 1
ATOM 1430 C C . GLY A 1 182 ? -0.185 -4.708 -1.173 1.00 94.88 182 GLY A C 1
ATOM 1431 O O . GLY A 1 182 ? 0.755 -5.270 -1.729 1.00 94.88 182 GLY A O 1
ATOM 1432 N N . PHE A 1 183 ? -0.044 -3.531 -0.564 1.00 97.06 183 PHE A N 1
ATOM 1433 C CA . PHE A 1 183 ? 1.190 -2.754 -0.674 1.00 97.06 183 PHE A CA 1
ATOM 1434 C C . PHE A 1 183 ? 2.402 -3.433 -0.022 1.00 97.06 183 PHE A C 1
ATOM 1436 O O . PHE A 1 183 ? 3.530 -3.170 -0.412 1.00 97.06 183 PHE A O 1
ATOM 1443 N N . MET A 1 184 ? 2.194 -4.324 0.954 1.00 97.06 184 MET A N 1
ATOM 1444 C CA . MET A 1 184 ? 3.299 -5.091 1.539 1.00 97.06 184 MET A CA 1
ATOM 1445 C C . MET A 1 184 ? 3.920 -6.048 0.519 1.00 97.06 184 MET A C 1
ATOM 1447 O O . MET A 1 184 ? 5.136 -6.191 0.515 1.00 97.06 184 MET A O 1
ATOM 1451 N N . ASP A 1 185 ? 3.107 -6.661 -0.345 1.00 96.75 185 ASP A N 1
ATOM 1452 C CA . ASP A 1 185 ? 3.589 -7.580 -1.382 1.00 96.75 185 ASP A CA 1
ATOM 1453 C C . ASP A 1 185 ? 4.372 -6.802 -2.447 1.00 96.75 185 ASP A C 1
ATOM 1455 O O . ASP A 1 185 ? 5.461 -7.210 -2.847 1.00 96.75 185 ASP A O 1
ATOM 1459 N N . TYR A 1 186 ? 3.871 -5.615 -2.808 1.00 97.94 186 TYR A N 1
ATOM 1460 C CA . TYR A 1 186 ? 4.572 -4.652 -3.658 1.00 97.94 186 TYR A CA 1
ATOM 1461 C C . TYR A 1 186 ? 5.940 -4.251 -3.077 1.00 97.94 186 TYR A C 1
ATOM 1463 O O . TYR A 1 186 ? 6.960 -4.384 -3.750 1.00 97.94 186 TYR A O 1
ATOM 1471 N N . LEU A 1 187 ? 5.999 -3.831 -1.807 1.00 97.94 187 LEU A N 1
ATOM 1472 C CA . LEU A 1 187 ? 7.262 -3.464 -1.154 1.00 97.94 187 LEU A CA 1
ATOM 1473 C C . LEU A 1 187 ? 8.241 -4.644 -1.066 1.00 97.94 187 LEU A C 1
ATOM 1475 O O . LEU A 1 187 ? 9.450 -4.455 -1.232 1.00 97.94 187 LEU A O 1
ATOM 1479 N N . SER A 1 188 ? 7.740 -5.856 -0.813 1.00 97.69 188 SER A N 1
ATOM 1480 C CA . SER A 1 188 ? 8.557 -7.072 -0.820 1.00 97.69 188 SER A CA 1
ATOM 1481 C C . SER A 1 188 ? 9.148 -7.335 -2.202 1.00 97.69 188 SER A C 1
ATOM 1483 O O . SER A 1 188 ? 10.341 -7.606 -2.300 1.00 97.69 188 SER A O 1
ATOM 1485 N N . PHE A 1 189 ? 8.359 -7.195 -3.270 1.00 96.56 189 PHE A N 1
ATOM 1486 C CA . PHE A 1 189 ? 8.851 -7.336 -4.640 1.00 96.56 189 PHE A CA 1
ATOM 1487 C C . PHE A 1 189 ? 9.957 -6.327 -4.962 1.00 96.56 189 PHE A C 1
ATOM 1489 O O . PHE A 1 189 ? 11.012 -6.726 -5.457 1.00 96.56 189 PHE A O 1
ATOM 1496 N N . LEU A 1 190 ? 9.751 -5.044 -4.642 1.00 96.31 190 LEU A N 1
ATOM 1497 C CA . LEU A 1 190 ? 10.775 -4.020 -4.862 1.00 96.31 190 LEU A CA 1
ATOM 1498 C C . LEU A 1 190 ? 12.066 -4.352 -4.106 1.00 96.31 190 LEU A C 1
ATOM 1500 O O . LEU A 1 190 ? 13.155 -4.230 -4.663 1.00 96.31 190 LEU A O 1
ATOM 1504 N N . THR A 1 191 ? 11.935 -4.806 -2.856 1.00 96.56 191 THR A N 1
ATOM 1505 C CA . THR A 1 191 ? 13.079 -5.190 -2.020 1.00 96.56 191 THR A CA 1
ATOM 1506 C C . THR A 1 191 ? 13.852 -6.345 -2.652 1.00 96.56 191 THR A C 1
ATOM 1508 O O . THR A 1 191 ? 15.052 -6.223 -2.876 1.00 96.56 191 THR A O 1
ATOM 1511 N N . LEU A 1 192 ? 13.162 -7.420 -3.042 1.00 95.44 192 LEU A N 1
ATOM 1512 C CA . LEU A 1 192 ? 13.791 -8.586 -3.666 1.00 95.44 192 LEU A CA 1
ATOM 1513 C C . LEU A 1 192 ? 14.456 -8.249 -5.005 1.00 95.44 192 LEU A C 1
ATOM 1515 O O . LEU A 1 192 ? 15.554 -8.733 -5.276 1.00 95.44 192 LEU A O 1
ATOM 1519 N N . ARG A 1 193 ? 13.827 -7.411 -5.838 1.00 93.19 193 ARG A N 1
ATOM 1520 C CA . ARG A 1 193 ? 14.414 -6.916 -7.096 1.00 93.19 193 ARG A CA 1
ATOM 1521 C C . ARG A 1 193 ? 15.704 -6.143 -6.842 1.00 93.19 193 ARG A C 1
ATOM 1523 O O . ARG A 1 193 ? 16.700 -6.390 -7.519 1.00 93.19 193 ARG A O 1
ATOM 1530 N N . GLN A 1 194 ? 15.694 -5.245 -5.858 1.00 92.94 194 GLN A N 1
ATOM 1531 C CA . GLN A 1 194 ? 16.863 -4.442 -5.514 1.00 92.94 194 GLN A CA 1
ATOM 1532 C C . GLN A 1 194 ? 18.009 -5.281 -4.944 1.00 92.94 194 GLN A C 1
ATOM 1534 O O . GLN A 1 194 ? 19.160 -5.060 -5.305 1.00 92.94 194 GLN A O 1
ATOM 1539 N N . GLU A 1 195 ? 17.704 -6.270 -4.108 1.00 92.00 195 GLU A N 1
ATOM 1540 C CA . GLU A 1 195 ? 18.711 -7.171 -3.539 1.00 92.00 195 GLU A CA 1
ATOM 1541 C C . GLU A 1 195 ? 19.273 -8.155 -4.573 1.00 92.00 195 GLU A C 1
ATOM 1543 O O . GLU A 1 195 ? 20.469 -8.439 -4.565 1.00 92.00 195 GLU A O 1
ATOM 1548 N N . SER A 1 196 ? 18.437 -8.652 -5.489 1.00 90.69 196 SER A N 1
ATOM 1549 C CA . SER A 1 196 ? 18.853 -9.641 -6.494 1.00 90.69 196 SER A CA 1
ATOM 1550 C C . SER A 1 196 ? 19.639 -9.021 -7.651 1.00 90.69 196 SER A C 1
ATOM 1552 O O . SER A 1 196 ? 20.486 -9.682 -8.250 1.00 90.69 196 SER A O 1
ATOM 1554 N N . CYS A 1 197 ? 19.355 -7.764 -8.001 1.00 88.31 197 CYS A N 1
ATOM 1555 C CA . CYS A 1 197 ? 19.979 -7.063 -9.125 1.00 88.31 197 CYS A CA 1
ATOM 1556 C C . CYS A 1 197 ? 20.417 -5.644 -8.718 1.00 88.31 197 CYS A C 1
ATOM 1558 O O . CYS A 1 197 ? 19.902 -4.667 -9.257 1.00 88.31 197 CYS A O 1
ATOM 1560 N N . PRO A 1 198 ? 21.390 -5.491 -7.800 1.00 81.75 198 PRO A N 1
ATOM 1561 C CA . PRO A 1 198 ? 21.736 -4.191 -7.217 1.00 81.75 198 PRO A CA 1
ATOM 1562 C C . PRO A 1 198 ? 22.250 -3.168 -8.240 1.00 81.75 198 PRO A C 1
ATOM 1564 O O . PRO A 1 198 ? 22.011 -1.974 -8.086 1.00 81.75 198 PRO A O 1
ATOM 1567 N N . ASN A 1 199 ? 22.904 -3.624 -9.312 1.00 81.50 199 ASN A N 1
ATOM 1568 C CA . ASN A 1 199 ? 23.430 -2.745 -10.363 1.00 81.50 199 ASN A CA 1
ATOM 1569 C C . ASN A 1 199 ? 22.360 -2.292 -11.369 1.00 81.50 199 ASN A C 1
ATOM 1571 O O . ASN A 1 199 ? 22.542 -1.285 -12.049 1.00 81.50 199 ASN A O 1
ATOM 1575 N N . TYR A 1 200 ? 21.267 -3.047 -11.499 1.00 80.00 200 TYR A N 1
ATOM 1576 C CA . TYR A 1 200 ? 20.182 -2.745 -12.429 1.00 80.00 200 TYR A CA 1
ATOM 1577 C C . TYR A 1 200 ? 18.881 -3.414 -11.960 1.00 80.00 200 TYR A C 1
ATOM 1579 O O . TYR A 1 200 ? 18.476 -4.443 -12.498 1.00 80.00 200 TYR A O 1
ATOM 1587 N N . PRO A 1 201 ? 18.220 -2.867 -10.926 1.00 81.25 201 PRO A N 1
ATOM 1588 C CA . PRO A 1 201 ? 17.037 -3.501 -10.344 1.00 81.25 201 PRO A CA 1
ATOM 1589 C C . PRO A 1 201 ? 15.787 -3.373 -11.226 1.00 81.25 201 PRO A C 1
ATOM 1591 O O . PRO A 1 201 ? 14.784 -4.043 -10.978 1.00 81.25 201 PRO A O 1
ATOM 1594 N N . GLU A 1 202 ? 15.851 -2.515 -12.252 1.00 84.75 202 GLU A N 1
ATOM 1595 C CA . GLU A 1 202 ? 14.803 -2.290 -13.251 1.00 84.75 202 GLU A CA 1
ATOM 1596 C C . GLU A 1 202 ? 13.416 -2.077 -12.617 1.00 84.75 202 GLU A C 1
ATOM 1598 O O . GLU A 1 202 ? 12.421 -2.703 -12.984 1.00 84.75 202 GLU A O 1
ATOM 1603 N N . LEU A 1 203 ? 13.348 -1.195 -11.614 1.00 89.25 203 LEU A N 1
ATOM 1604 C CA . LEU A 1 203 ? 12.090 -0.873 -10.934 1.00 89.25 203 LEU A CA 1
ATOM 1605 C C . LEU A 1 203 ? 11.167 0.001 -11.799 1.00 89.25 203 LEU A C 1
ATOM 1607 O O . LEU A 1 203 ? 9.963 0.021 -11.567 1.00 89.25 203 LEU A O 1
ATOM 1611 N N . ASP A 1 204 ? 11.706 0.648 -12.832 1.00 90.25 204 ASP A N 1
ATOM 1612 C CA . ASP A 1 204 ? 10.959 1.608 -13.652 1.00 90.25 204 ASP A CA 1
ATOM 1613 C C . ASP A 1 204 ? 10.670 1.085 -15.071 1.00 90.25 204 ASP A C 1
ATOM 1615 O O . ASP A 1 204 ? 10.174 1.828 -15.923 1.00 90.25 204 ASP A O 1
ATOM 1619 N N . GLY A 1 205 ? 10.972 -0.191 -15.351 1.00 90.50 205 GLY A N 1
ATOM 1620 C CA . GLY A 1 205 ? 10.684 -0.853 -16.634 1.00 90.50 205 GLY A CA 1
ATOM 1621 C C . GLY A 1 205 ? 9.203 -1.208 -16.836 1.00 90.50 205 GLY A C 1
ATOM 1622 O O . GLY A 1 205 ? 8.771 -1.500 -17.953 1.00 90.50 205 GLY A O 1
ATOM 1623 N N . GLN A 1 206 ? 8.410 -1.126 -15.768 1.00 93.81 206 GLN A N 1
ATOM 1624 C CA . GLN A 1 206 ? 7.009 -1.527 -15.693 1.00 93.81 206 GLN A CA 1
ATOM 1625 C C . GLN A 1 206 ? 6.218 -0.554 -14.819 1.00 93.81 206 GLN A C 1
ATOM 1627 O O . GLN A 1 206 ? 6.779 0.121 -13.951 1.00 93.81 206 GLN A O 1
ATOM 1632 N N . ASP A 1 207 ? 4.907 -0.526 -15.032 1.00 96.44 207 ASP A N 1
ATOM 1633 C CA . ASP A 1 207 ? 3.973 0.119 -14.112 1.00 96.44 207 ASP A CA 1
ATOM 1634 C C . ASP A 1 207 ? 3.481 -0.884 -13.062 1.00 96.44 207 ASP A C 1
ATOM 1636 O O . ASP A 1 207 ? 3.549 -2.103 -13.253 1.00 96.44 207 ASP A O 1
ATOM 1640 N N . TYR A 1 208 ? 2.922 -0.379 -11.966 1.00 97.19 208 TYR A N 1
ATOM 1641 C CA . TYR A 1 208 ? 2.407 -1.214 -10.886 1.00 97.19 208 TYR A CA 1
ATOM 1642 C C . TYR A 1 208 ? 0.961 -0.886 -10.557 1.00 97.19 208 TYR A C 1
ATOM 1644 O O . TYR A 1 208 ? 0.564 0.280 -10.500 1.00 97.19 208 TYR A O 1
ATOM 1652 N N . ILE A 1 209 ? 0.180 -1.922 -10.271 1.00 97.69 209 ILE A N 1
ATOM 1653 C CA . ILE A 1 209 ? -1.140 -1.786 -9.670 1.00 97.69 209 ILE A CA 1
ATOM 1654 C C . ILE A 1 209 ? -1.155 -2.548 -8.353 1.00 97.69 209 ILE A C 1
ATOM 1656 O O . ILE A 1 209 ? -0.955 -3.757 -8.302 1.00 97.69 209 ILE A O 1
ATOM 1660 N N . VAL A 1 210 ? -1.451 -1.840 -7.270 1.00 98.12 210 VAL A N 1
ATOM 1661 C CA . VAL A 1 210 ? -1.711 -2.448 -5.968 1.00 98.12 210 VAL A CA 1
ATOM 1662 C C . VAL A 1 210 ? -3.211 -2.407 -5.732 1.00 98.12 210 VAL A C 1
ATOM 1664 O O . VAL A 1 210 ? -3.812 -1.335 -5.661 1.00 98.12 210 VAL A O 1
ATOM 1667 N N . LEU A 1 211 ? -3.836 -3.577 -5.615 1.00 95.88 211 LEU A N 1
ATOM 1668 C CA . LEU A 1 211 ? -5.286 -3.675 -5.464 1.00 95.88 211 LEU A CA 1
ATOM 1669 C C . LEU A 1 211 ? -5.763 -3.083 -4.140 1.00 95.88 211 LEU A C 1
ATOM 1671 O O . LEU A 1 211 ? -6.904 -2.625 -4.052 1.00 95.88 211 LEU A O 1
ATOM 1675 N N . ASN A 1 212 ? -4.923 -3.129 -3.100 1.00 91.25 212 ASN A N 1
ATOM 1676 C CA . ASN A 1 212 ? -5.214 -2.729 -1.717 1.00 91.25 212 ASN A CA 1
ATOM 1677 C C . ASN A 1 212 ? -6.293 -3.591 -1.027 1.00 91.25 212 ASN A C 1
ATOM 1679 O O . ASN A 1 212 ? -6.394 -3.652 0.199 1.00 91.25 212 ASN A O 1
ATOM 1683 N N . SER A 1 213 ? -7.082 -4.328 -1.805 1.00 85.31 213 SER A N 1
ATOM 1684 C CA . SER A 1 213 ? -8.003 -5.370 -1.386 1.00 85.31 213 SER A CA 1
ATOM 1685 C C . SER A 1 213 ? -8.522 -6.100 -2.620 1.00 85.31 213 SER A C 1
ATOM 1687 O O . SER A 1 213 ? -8.827 -5.463 -3.626 1.00 85.31 213 SER A O 1
ATOM 1689 N N . VAL A 1 214 ? -8.764 -7.408 -2.516 1.00 85.88 214 VAL A N 1
ATOM 1690 C CA . VAL A 1 214 ? -9.430 -8.181 -3.583 1.00 85.88 214 VAL A CA 1
ATOM 1691 C C . VAL A 1 214 ? -10.811 -7.627 -3.970 1.00 85.88 214 VAL A C 1
ATOM 1693 O O . VAL A 1 214 ? -11.285 -7.866 -5.074 1.00 85.88 214 VAL A O 1
ATOM 1696 N N . SER A 1 215 ? -11.452 -6.825 -3.108 1.00 85.31 215 SER A N 1
ATOM 1697 C CA . SER A 1 215 ? -12.703 -6.133 -3.449 1.00 85.31 215 SER A CA 1
ATOM 1698 C C . SER A 1 215 ? -12.548 -5.095 -4.567 1.00 85.31 215 SER A C 1
ATOM 1700 O O . SER A 1 215 ? -13.541 -4.704 -5.169 1.00 85.31 215 SER A O 1
ATOM 1702 N N . ASN A 1 216 ? -11.326 -4.626 -4.832 1.00 88.56 216 ASN A N 1
ATOM 1703 C CA . ASN A 1 216 ? -11.043 -3.589 -5.823 1.00 88.56 216 ASN A CA 1
ATOM 1704 C C . ASN A 1 216 ? -10.663 -4.156 -7.202 1.00 88.56 216 ASN A C 1
ATOM 1706 O O . ASN A 1 216 ? -10.332 -3.376 -8.089 1.00 88.56 216 ASN A O 1
ATOM 1710 N N . ILE A 1 217 ? -10.733 -5.477 -7.418 1.00 90.19 217 ILE A N 1
ATOM 1711 C CA . ILE A 1 217 ? -10.382 -6.109 -8.707 1.00 90.19 217 ILE A CA 1
ATOM 1712 C C . ILE A 1 217 ? -11.103 -5.436 -9.879 1.00 90.19 217 ILE A C 1
ATOM 1714 O O . ILE A 1 217 ? -10.465 -5.074 -10.862 1.00 90.19 217 ILE A O 1
ATOM 1718 N N . ASN A 1 218 ? -12.409 -5.180 -9.746 1.00 91.25 218 ASN A N 1
ATOM 1719 C CA . ASN A 1 218 ? -13.196 -4.540 -10.806 1.00 91.25 218 ASN A CA 1
ATOM 1720 C C . ASN A 1 218 ? -12.669 -3.148 -11.183 1.00 91.25 218 ASN A C 1
ATOM 1722 O O . ASN A 1 218 ? -12.767 -2.745 -12.338 1.00 91.25 218 ASN A O 1
ATOM 1726 N N . LYS A 1 219 ? -12.076 -2.429 -10.224 1.00 93.19 219 LYS A N 1
ATOM 1727 C CA . LYS A 1 219 ? -11.504 -1.099 -10.444 1.00 93.19 219 LYS A CA 1
ATOM 1728 C C . LYS A 1 219 ? -10.168 -1.155 -11.192 1.00 93.19 219 LYS A C 1
ATOM 1730 O O . LYS A 1 219 ? -9.810 -0.198 -11.867 1.00 93.19 219 LYS A O 1
ATOM 1735 N N . ALA A 1 220 ? -9.456 -2.281 -11.110 1.00 93.69 220 ALA A N 1
ATOM 1736 C CA . ALA A 1 220 ? -8.198 -2.499 -11.818 1.00 93.69 220 ALA A CA 1
ATOM 1737 C C . ALA A 1 220 ? -8.386 -2.924 -13.282 1.00 93.69 220 ALA A C 1
ATOM 1739 O O . ALA A 1 220 ? -7.480 -2.708 -14.081 1.00 93.69 220 ALA A O 1
ATOM 1740 N N . LEU A 1 221 ? -9.545 -3.480 -13.659 1.00 93.31 221 LEU A N 1
ATOM 1741 C CA . LEU A 1 221 ? -9.772 -4.027 -15.006 1.00 93.31 221 LEU A CA 1
ATOM 1742 C C . LEU A 1 221 ? -9.568 -2.992 -16.120 1.00 93.31 221 LEU A C 1
ATOM 1744 O O . LEU A 1 221 ? -8.871 -3.269 -17.092 1.00 93.31 221 LEU A O 1
ATOM 1748 N N . TYR A 1 222 ? -10.146 -1.796 -15.974 1.00 93.25 222 TYR A N 1
ATOM 1749 C CA . TYR A 1 222 ? -10.024 -0.749 -16.991 1.00 93.25 222 TYR A CA 1
ATOM 1750 C C . TYR A 1 222 ? -8.581 -0.226 -17.133 1.00 93.25 222 TYR A C 1
ATOM 1752 O O . TYR A 1 222 ? -8.067 -0.221 -18.251 1.00 93.25 222 TYR A O 1
ATOM 1760 N N . PRO A 1 223 ? -7.871 0.141 -16.043 1.00 92.69 223 PRO A N 1
ATOM 1761 C CA . PRO A 1 223 ? -6.447 0.468 -16.120 1.00 92.69 223 PRO A CA 1
ATOM 1762 C C . PRO A 1 223 ? -5.592 -0.635 -16.752 1.00 92.69 223 PRO A C 1
ATOM 1764 O O . PRO A 1 223 ? -4.715 -0.321 -17.557 1.00 92.69 223 PRO A O 1
ATOM 1767 N N . LEU A 1 224 ? -5.860 -1.903 -16.417 1.00 94.00 224 LEU A N 1
ATOM 1768 C CA . LEU A 1 224 ? -5.103 -3.057 -16.908 1.00 94.00 224 LEU A CA 1
ATOM 1769 C C . LEU A 1 224 ? -5.253 -3.288 -18.414 1.00 94.00 224 LEU A C 1
ATOM 1771 O O . LEU A 1 224 ? -4.311 -3.766 -19.040 1.00 94.00 224 LEU A O 1
ATOM 1775 N N . GLY A 1 225 ? -6.385 -2.901 -19.009 1.00 92.75 225 GLY A N 1
ATOM 1776 C CA . GLY A 1 225 ? -6.634 -3.049 -20.446 1.00 92.75 225 GLY A CA 1
ATOM 1777 C C . GLY A 1 225 ? -5.663 -2.280 -21.353 1.00 92.75 225 GLY A C 1
ATOM 1778 O O . GLY A 1 225 ? -5.617 -2.550 -22.547 1.00 92.75 225 GLY A O 1
ATOM 1779 N N . ASN A 1 226 ? -4.874 -1.351 -20.802 1.00 91.31 226 ASN A N 1
ATOM 1780 C CA . ASN A 1 226 ? -3.877 -0.583 -21.555 1.00 91.31 226 ASN A CA 1
ATOM 1781 C C . ASN A 1 226 ? -2.501 -1.270 -21.648 1.00 91.31 226 ASN A C 1
ATOM 1783 O O . ASN A 1 226 ? -1.602 -0.720 -22.281 1.00 91.31 226 ASN A O 1
ATOM 1787 N N . TYR A 1 227 ? -2.309 -2.425 -21.004 1.00 95.31 227 TYR A N 1
ATOM 1788 C CA . TYR A 1 227 ? -1.024 -3.124 -20.968 1.00 95.31 227 TYR A CA 1
ATOM 1789 C C . TYR A 1 227 ? -1.043 -4.381 -21.837 1.00 95.31 227 TYR A C 1
ATOM 1791 O O . TYR A 1 227 ? -1.987 -5.163 -21.809 1.00 95.31 227 TYR A O 1
ATOM 1799 N N . GLU A 1 228 ? 0.046 -4.607 -22.568 1.00 95.44 228 GLU A N 1
ATOM 1800 C CA . GLU A 1 228 ? 0.254 -5.812 -23.380 1.00 95.44 228 GLU A CA 1
ATOM 1801 C C . GLU A 1 228 ? 0.598 -7.028 -22.512 1.00 95.44 228 GLU A C 1
ATOM 1803 O O . GLU A 1 228 ? 0.269 -8.163 -22.853 1.00 95.44 228 GLU A O 1
ATOM 1808 N N . ARG A 1 229 ? 1.295 -6.801 -21.392 1.00 96.50 229 ARG A N 1
ATOM 1809 C CA . ARG A 1 229 ? 1.749 -7.847 -20.470 1.00 96.50 229 ARG A CA 1
ATOM 1810 C C . ARG A 1 229 ? 1.328 -7.523 -19.046 1.00 96.50 229 ARG A C 1
ATOM 1812 O O . ARG A 1 229 ? 1.587 -6.431 -18.547 1.00 96.50 229 ARG A O 1
ATOM 1819 N N . ILE A 1 230 ? 0.721 -8.497 -18.380 1.00 95.81 230 ILE A N 1
ATOM 1820 C CA . ILE A 1 230 ? 0.301 -8.387 -16.983 1.00 95.81 230 ILE A CA 1
ATOM 1821 C C . ILE A 1 230 ? 0.977 -9.511 -16.197 1.00 95.81 230 ILE A C 1
ATOM 1823 O O . ILE A 1 230 ? 0.910 -10.673 -16.596 1.00 95.81 230 ILE A O 1
ATOM 1827 N N . HIS A 1 231 ? 1.630 -9.157 -15.093 1.00 92.94 231 HIS A N 1
ATOM 1828 C CA . HIS A 1 231 ? 2.282 -10.087 -14.171 1.00 92.94 231 HIS A CA 1
ATOM 1829 C C . HIS A 1 231 ? 1.626 -9.975 -12.790 1.00 92.94 231 HIS A C 1
ATOM 1831 O O . HIS A 1 231 ? 1.344 -8.863 -12.352 1.00 92.94 231 HIS A O 1
ATOM 1837 N N . CYS A 1 232 ? 1.396 -11.099 -12.114 1.00 86.31 232 CYS A N 1
ATOM 1838 C CA . CYS A 1 232 ? 0.783 -11.172 -10.784 1.00 86.31 232 CYS A CA 1
ATOM 1839 C C . CYS A 1 232 ? 1.629 -12.054 -9.863 1.00 86.31 232 CYS A C 1
ATOM 1841 O O . CYS A 1 232 ? 2.195 -13.043 -10.386 1.00 86.31 232 CYS A O 1
#

Secondary structure (DSSP, 8-state):
------PEEEE------EE--TT-TT--EE------EEEE-SS-----HHHHHHHHHT---HHHHHHHHHHT-TT--------------S-SSEEEEEEES--HHHHHHHHHTT--HHHHHHH-EEEEEEETTEEEEEEEEE-TTS-EEEE-SS-EEEESSP--EEEPPSSSPPSEEEEESSHHHHHHHHHHHHHH-TT---TTSSEEEE-SSGGGHHHHHHHHTT-SEEE-

Radius of gyration: 21.81 Å; chains: 1; bounding box: 63×45×54 Å

pLDDT: mean 78.3, std 22.66, range [29.95, 98.44]

Sequence (232 aa):
MLNKVMLSTESRMRGDMQVRFGGRYGKTYCRKAVRRSVPSLRLGKGGGIIELAAHLYATDHVPYLLERIAEQTPHVHPVSFSFGKQDSFGPSFQQLEIVPLSSPALLSYLQGRGINLELAKRECSEARYTHNGKRYFAIAFPNGSGGFEVRNPYFKGCIAPKEISHIRQSGKARTACYVFEGFMDYLSFLTLRQESCPNYPELDGQDYIVLNSVSNINKALYPLGNYERIHC